Protein AF-A0A1X6P472-F1 (afdb_monomer)

Nearest PDB structures (foldseek):
  2hl8-assembly1_A  TM=8.486E-01  e=6.113E-10  Saccharomyces cerevisiae
  2hkp-assembly1_A  TM=8.470E-01  e=5.420E-10  Saccharomyces cerevisiae
  1euv-assembly1_A  TM=8.176E-01  e=2.635E-10  Saccharomyces cerevisiae
  2hl9-assembly1_A  TM=8.591E-01  e=9.887E-10  Saccharomyces cerevisiae

Structure (mmCIF, N/CA/C/O backbone):
data_AF-A0A1X6P472-F1
#
_entry.id   AF-A0A1X6P472-F1
#
loop_
_atom_site.group_PDB
_atom_site.id
_atom_site.type_symbol
_atom_site.label_atom_id
_atom_site.label_alt_id
_atom_site.label_comp_id
_atom_site.label_asym_id
_atom_site.label_entity_id
_atom_site.label_seq_id
_atom_site.pdbx_PDB_ins_code
_atom_site.Cartn_x
_atom_site.Cartn_y
_atom_site.Cartn_z
_atom_site.occupancy
_atom_site.B_iso_or_equiv
_atom_site.auth_seq_id
_atom_site.auth_comp_id
_atom_site.auth_asym_id
_atom_site.auth_atom_id
_atom_site.pdbx_PDB_model_num
ATOM 1 N N . MET A 1 1 ? 1.790 -2.326 12.610 1.00 95.62 1 MET A N 1
ATOM 2 C CA . MET A 1 1 ? 1.852 -2.123 11.145 1.00 95.62 1 MET A CA 1
ATOM 3 C C . MET A 1 1 ? 2.681 -3.207 10.452 1.00 95.62 1 MET A C 1
ATOM 5 O O . MET A 1 1 ? 2.075 -4.090 9.870 1.00 95.62 1 MET A O 1
ATOM 9 N N . ASN A 1 2 ? 4.020 -3.234 10.565 1.00 97.38 2 ASN A N 1
ATOM 10 C CA . ASN A 1 2 ? 4.850 -4.231 9.852 1.00 97.38 2 ASN A CA 1
ATOM 11 C C . ASN A 1 2 ? 4.546 -5.698 10.207 1.00 97.38 2 ASN A C 1
ATOM 13 O O . ASN A 1 2 ? 4.584 -6.544 9.325 1.00 97.38 2 ASN A O 1
ATOM 17 N N . PHE A 1 3 ? 4.187 -5.999 11.460 1.00 97.00 3 PHE A N 1
ATOM 18 C CA . PHE A 1 3 ? 3.735 -7.347 11.834 1.00 97.00 3 PHE A CA 1
ATOM 19 C C . PHE A 1 3 ? 2.489 -7.773 11.040 1.00 97.00 3 PHE A C 1
ATOM 21 O O . PHE A 1 3 ? 2.443 -8.854 10.470 1.00 97.00 3 PHE A O 1
ATOM 28 N N . PHE A 1 4 ? 1.509 -6.877 10.910 1.00 96.75 4 PHE A N 1
ATOM 29 C CA . PHE A 1 4 ? 0.292 -7.130 10.140 1.00 96.75 4 PHE A CA 1
ATOM 30 C C . PHE A 1 4 ? 0.572 -7.317 8.640 1.00 96.75 4 PHE A C 1
ATOM 32 O O . PHE A 1 4 ? -0.067 -8.139 7.992 1.00 96.75 4 PHE A O 1
ATOM 39 N N . ALA A 1 5 ? 1.571 -6.614 8.093 1.00 96.94 5 ALA A N 1
ATOM 40 C CA . ALA A 1 5 ? 2.038 -6.863 6.729 1.00 96.94 5 ALA A CA 1
ATOM 41 C C . ALA A 1 5 ? 2.564 -8.298 6.565 1.00 96.94 5 ALA A C 1
ATOM 43 O O . ALA A 1 5 ? 2.255 -8.958 5.572 1.00 96.94 5 ALA A O 1
ATOM 44 N N . SER A 1 6 ? 3.301 -8.817 7.554 1.00 96.25 6 SER A N 1
ATOM 45 C CA . SER A 1 6 ? 3.726 -10.221 7.570 1.00 96.25 6 SER A CA 1
ATOM 46 C C . SER A 1 6 ? 2.542 -11.186 7.609 1.00 96.25 6 SER A C 1
ATOM 48 O O . SER A 1 6 ? 2.584 -12.177 6.883 1.00 96.25 6 SER A O 1
ATOM 50 N N . LEU A 1 7 ? 1.485 -10.877 8.370 1.00 96.50 7 LEU A N 1
ATOM 51 C CA . LEU A 1 7 ? 0.261 -11.684 8.414 1.00 96.50 7 LEU A CA 1
ATOM 52 C C . LEU A 1 7 ? -0.458 -11.731 7.057 1.00 96.50 7 LEU A C 1
ATOM 54 O O . LEU A 1 7 ? -0.756 -12.817 6.564 1.00 96.50 7 LEU A O 1
ATOM 58 N N . ILE A 1 8 ? -0.672 -10.579 6.403 1.00 96.50 8 ILE A N 1
ATOM 59 C CA . ILE A 1 8 ? -1.278 -10.525 5.056 1.00 96.50 8 ILE A CA 1
ATOM 60 C C . ILE A 1 8 ? -0.447 -11.352 4.071 1.00 96.50 8 ILE A C 1
ATOM 62 O O . ILE A 1 8 ? -0.983 -12.172 3.321 1.00 96.50 8 ILE A O 1
ATOM 66 N N . ASN A 1 9 ? 0.875 -11.173 4.100 1.00 95.88 9 ASN A N 1
ATOM 67 C CA . ASN A 1 9 ? 1.789 -11.914 3.240 1.00 95.88 9 ASN A CA 1
ATOM 68 C C . ASN A 1 9 ? 1.771 -13.419 3.540 1.00 95.88 9 ASN A C 1
ATOM 70 O O . ASN A 1 9 ? 1.895 -14.226 2.619 1.00 95.88 9 ASN A O 1
ATOM 74 N N . HIS A 1 10 ? 1.630 -13.813 4.809 1.00 94.06 10 HIS A N 1
ATOM 75 C CA . HIS A 1 10 ? 1.500 -15.211 5.209 1.00 94.06 10 HIS A CA 1
ATOM 76 C C . HIS A 1 10 ? 0.213 -15.822 4.657 1.00 94.06 10 HIS A C 1
ATOM 78 O O . HIS A 1 10 ? 0.294 -16.817 3.936 1.00 94.06 10 HIS A O 1
ATOM 84 N N . ARG A 1 11 ? -0.942 -15.192 4.911 1.00 94.00 11 ARG A N 1
ATOM 85 C CA . ARG A 1 11 ? -2.250 -15.645 4.414 1.00 94.00 11 ARG A CA 1
ATOM 86 C C . ARG A 1 11 ? -2.255 -15.799 2.893 1.00 94.00 11 ARG A C 1
ATOM 88 O O . ARG A 1 11 ? -2.652 -16.841 2.385 1.00 94.00 11 ARG A O 1
ATOM 95 N N . SER A 1 12 ? -1.742 -14.803 2.169 1.00 93.69 12 SER A N 1
ATOM 96 C CA . SER A 1 12 ? -1.634 -14.825 0.702 1.00 93.69 12 SER A CA 1
ATOM 97 C C . SER A 1 12 ? -0.809 -16.017 0.189 1.00 93.69 12 SER A C 1
ATOM 99 O O . SER A 1 12 ? -1.244 -16.752 -0.700 1.00 93.69 12 SER A O 1
ATOM 101 N N . ARG A 1 13 ? 0.357 -16.290 0.798 1.00 91.69 13 ARG A N 1
ATOM 102 C CA . ARG A 1 13 ? 1.183 -17.456 0.437 1.00 91.69 13 ARG A CA 1
ATOM 103 C C . ARG A 1 13 ? 0.519 -18.784 0.794 1.00 91.69 13 ARG A C 1
ATOM 105 O O . ARG A 1 13 ? 0.594 -19.723 0.006 1.00 91.69 13 ARG A O 1
ATOM 112 N N . ALA A 1 14 ? -0.101 -18.879 1.969 1.00 89.56 14 ALA A N 1
ATOM 113 C CA . ALA A 1 14 ? -0.794 -20.087 2.410 1.00 89.56 14 ALA A CA 1
ATOM 114 C C . ALA A 1 14 ? -1.959 -20.424 1.470 1.00 89.56 14 ALA A C 1
ATOM 116 O O . ALA A 1 14 ? -2.105 -21.572 1.051 1.00 89.56 14 ALA A O 1
ATOM 117 N N . ALA A 1 15 ? -2.720 -19.408 1.061 1.00 85.44 15 ALA A N 1
ATOM 118 C CA . ALA A 1 15 ? -3.797 -19.536 0.095 1.00 85.44 15 ALA A CA 1
ATOM 119 C C . ALA A 1 15 ? -3.295 -20.077 -1.257 1.00 85.44 15 ALA A C 1
ATOM 121 O O . ALA A 1 15 ? -3.859 -21.042 -1.767 1.00 85.44 15 ALA A O 1
ATOM 122 N N . ALA A 1 16 ? -2.173 -19.559 -1.773 1.00 82.81 16 ALA A N 1
ATOM 123 C CA . ALA A 1 16 ? -1.556 -20.049 -3.011 1.00 82.81 16 ALA A CA 1
ATOM 124 C C . ALA A 1 16 ? -1.067 -21.515 -2.935 1.00 82.81 16 ALA A C 1
ATOM 126 O O . ALA A 1 16 ? -0.994 -22.198 -3.954 1.00 82.81 16 ALA A O 1
ATOM 127 N N . LEU A 1 17 ? -0.731 -22.021 -1.741 1.00 80.25 17 LEU A N 1
ATOM 128 C CA . LEU A 1 17 ? -0.332 -23.421 -1.523 1.00 80.25 17 LEU A CA 1
ATOM 129 C C . LEU A 1 17 ? -1.532 -24.356 -1.282 1.00 80.25 17 LEU A C 1
ATOM 131 O O . LEU A 1 17 ? -1.450 -25.553 -1.571 1.00 80.25 17 LEU A O 1
ATOM 135 N N . GLY A 1 18 ? -2.630 -23.819 -0.740 1.00 67.31 18 GLY A N 1
ATOM 136 C CA . GLY A 1 18 ? -3.841 -24.544 -0.346 1.00 67.31 18 GLY A CA 1
ATOM 137 C C . GLY A 1 18 ? -4.831 -24.845 -1.479 1.00 67.31 18 GLY A C 1
ATOM 138 O O . GLY A 1 18 ? -5.728 -25.667 -1.291 1.00 67.31 18 GLY A O 1
ATOM 139 N N . GLU A 1 19 ? -4.659 -24.264 -2.672 1.00 58.09 19 GLU A N 1
ATOM 140 C CA . GLU A 1 19 ? -5.500 -24.470 -3.871 1.00 58.09 19 GLU A CA 1
ATOM 141 C C . GLU A 1 19 ? -5.406 -25.880 -4.512 1.00 58.09 19 GLU A C 1
ATOM 143 O O . GLU A 1 19 ? -5.550 -26.056 -5.720 1.00 58.09 19 GLU A O 1
ATOM 148 N N . LYS A 1 20 ? -5.219 -26.940 -3.715 1.00 46.94 20 LYS A N 1
ATOM 149 C CA . LYS A 1 20 ? -5.459 -28.330 -4.152 1.00 46.94 20 LYS A CA 1
ATOM 150 C C . LYS A 1 20 ? -6.897 -28.810 -3.905 1.00 46.94 20 LYS A C 1
ATOM 152 O O . LYS A 1 20 ? -7.232 -29.924 -4.303 1.00 46.94 20 LYS A O 1
ATOM 157 N N . GLY A 1 21 ? -7.753 -28.000 -3.274 1.00 43.44 21 GLY A N 1
ATOM 158 C CA . GLY A 1 21 ? -9.158 -28.324 -3.003 1.00 43.44 21 GLY A CA 1
ATOM 159 C C . GLY A 1 21 ? -10.127 -27.544 -3.892 1.00 43.44 21 GLY A C 1
ATOM 160 O O . GLY A 1 21 ? -10.356 -26.360 -3.673 1.00 43.44 21 GLY A O 1
ATOM 161 N N . PHE A 1 22 ? -10.730 -28.214 -4.875 1.00 36.50 22 PHE A N 1
ATOM 162 C CA . PHE A 1 22 ? -11.825 -27.670 -5.685 1.00 36.50 22 PHE A CA 1
ATOM 163 C C . PHE A 1 22 ? -13.052 -27.389 -4.795 1.00 36.50 22 PHE A C 1
ATOM 165 O O . PHE A 1 22 ? -13.634 -28.319 -4.238 1.00 36.50 22 PHE A O 1
ATOM 172 N N . SER A 1 23 ? -13.481 -26.126 -4.693 1.00 39.56 23 SER A N 1
ATOM 173 C CA . SER A 1 23 ? -14.808 -25.751 -4.182 1.00 39.56 23 SER A CA 1
ATOM 174 C C . SER A 1 23 ? -15.587 -25.027 -5.287 1.00 39.56 23 SER A C 1
ATOM 176 O O . SER A 1 23 ? -15.116 -24.004 -5.786 1.00 39.56 23 SER A O 1
ATOM 178 N N . PRO A 1 24 ? -16.765 -25.523 -5.705 1.00 38.22 24 PRO A N 1
ATOM 179 C CA . PRO A 1 24 ? -17.430 -25.092 -6.936 1.00 38.22 24 PRO A CA 1
ATOM 180 C C . PRO A 1 24 ? -18.222 -23.772 -6.824 1.00 38.22 24 PRO A C 1
ATOM 182 O O . PRO A 1 24 ? -19.026 -23.487 -7.705 1.00 38.22 24 PRO A O 1
ATOM 185 N N . MET A 1 25 ? -18.030 -22.955 -5.776 1.00 40.06 25 MET A N 1
ATOM 186 C CA . MET A 1 25 ? -18.808 -21.712 -5.569 1.00 40.06 25 MET A CA 1
ATOM 187 C C . MET A 1 25 ? -17.994 -20.408 -5.470 1.00 40.06 25 MET A C 1
ATOM 189 O O . MET A 1 25 ? -18.578 -19.355 -5.226 1.00 40.06 25 MET A O 1
ATOM 193 N N . ARG A 1 26 ? -16.674 -20.418 -5.705 1.00 40.69 26 ARG A N 1
ATOM 194 C CA . ARG A 1 26 ? -15.881 -19.181 -5.871 1.00 40.69 26 ARG A CA 1
ATOM 195 C C . ARG A 1 26 ? -15.319 -19.119 -7.292 1.00 40.69 26 ARG A C 1
ATOM 197 O O . ARG A 1 26 ? -14.463 -19.913 -7.652 1.00 40.69 26 ARG A O 1
ATOM 204 N N . HIS A 1 27 ? -15.802 -18.181 -8.108 1.00 42.06 27 HIS A N 1
ATOM 205 C CA . HIS A 1 27 ? -15.397 -18.022 -9.517 1.00 42.06 27 HIS A CA 1
ATOM 206 C C . HIS A 1 27 ? -13.995 -17.413 -9.735 1.00 42.06 27 HIS A C 1
ATOM 208 O O . HIS A 1 27 ? -13.646 -17.065 -10.857 1.00 42.06 27 HIS A O 1
ATOM 214 N N . SER A 1 28 ? -13.172 -17.303 -8.697 1.00 64.62 28 SER A N 1
ATOM 215 C CA . SER A 1 28 ? -11.747 -16.984 -8.791 1.00 64.62 28 SER A CA 1
ATOM 216 C C . SER A 1 28 ? -11.090 -17.447 -7.496 1.00 64.62 28 SER A C 1
ATOM 218 O O . SER A 1 28 ? -11.712 -17.357 -6.433 1.00 64.62 28 SER A O 1
ATOM 220 N N . GLY A 1 29 ? -9.863 -17.954 -7.579 1.00 70.00 29 GLY A N 1
ATOM 221 C CA . GLY A 1 29 ? -9.049 -18.259 -6.406 1.00 70.00 29 GLY A CA 1
ATOM 222 C C . GLY A 1 29 ? -8.842 -17.037 -5.493 1.00 70.00 29 GLY A C 1
ATOM 223 O O . GLY A 1 29 ? -9.134 -15.908 -5.910 1.00 70.00 29 GLY A O 1
ATOM 224 N N . PRO A 1 30 ? -8.390 -17.227 -4.239 1.00 84.56 30 PRO A N 1
ATOM 225 C CA . PRO A 1 30 ? -7.887 -16.149 -3.386 1.00 84.56 30 PRO A CA 1
ATOM 226 C C . PRO A 1 30 ? -6.923 -15.206 -4.125 1.00 84.56 30 PRO A C 1
ATOM 228 O O . PRO A 1 30 ? -6.057 -15.652 -4.874 1.00 84.56 30 PRO A O 1
ATOM 231 N N . LEU A 1 31 ? -7.056 -13.895 -3.882 1.00 92.06 31 LEU A N 1
ATOM 232 C CA . LEU A 1 31 ? -6.147 -12.895 -4.444 1.00 92.06 31 LEU A CA 1
ATOM 233 C C . LEU A 1 31 ? -4.729 -13.085 -3.902 1.00 92.06 31 LEU A C 1
ATOM 235 O O . LEU A 1 31 ? -4.511 -13.209 -2.695 1.00 92.06 31 LEU A O 1
ATOM 239 N N . ARG A 1 32 ? -3.749 -13.037 -4.803 1.00 95.62 32 ARG A N 1
ATOM 240 C CA . ARG A 1 32 ? -2.329 -13.053 -4.458 1.00 95.62 32 ARG A CA 1
ATOM 241 C C . ARG A 1 32 ? -1.925 -11.638 -4.085 1.00 95.62 32 ARG A C 1
ATOM 243 O O . ARG A 1 32 ? -1.642 -10.803 -4.942 1.00 95.62 32 ARG A O 1
ATOM 250 N N . THR A 1 33 ? -1.918 -11.342 -2.797 1.00 97.06 33 THR A N 1
ATOM 251 C CA . THR A 1 33 ? -1.529 -10.024 -2.288 1.00 97.06 33 THR A CA 1
ATOM 252 C C . THR A 1 33 ? -0.101 -10.019 -1.765 1.00 97.06 33 THR A C 1
ATOM 254 O O . THR A 1 33 ? 0.361 -11.005 -1.188 1.00 97.06 33 THR A O 1
ATOM 257 N N . PHE A 1 34 ? 0.582 -8.888 -1.924 1.00 97.94 34 PHE A N 1
ATOM 258 C CA . PHE A 1 34 ? 1.858 -8.618 -1.282 1.00 97.94 34 PHE A CA 1
ATOM 259 C C . PHE A 1 34 ? 1.851 -7.245 -0.600 1.00 97.94 34 PHE A C 1
ATOM 261 O O . PHE A 1 34 ? 1.638 -6.224 -1.247 1.00 97.94 34 PHE A O 1
ATOM 268 N N . MET A 1 35 ? 2.117 -7.198 0.702 1.00 98.19 35 MET A N 1
ATOM 269 C CA . MET A 1 35 ? 2.224 -5.974 1.488 1.00 98.19 35 MET A CA 1
ATOM 270 C C . MET A 1 35 ? 3.689 -5.642 1.795 1.00 98.19 35 MET A C 1
ATOM 272 O O . MET A 1 35 ? 4.408 -6.441 2.401 1.00 98.19 35 MET A O 1
ATOM 276 N N . LEU A 1 36 ? 4.132 -4.453 1.385 1.00 97.88 36 LEU A N 1
ATOM 277 C CA . LEU A 1 36 ? 5.467 -3.922 1.667 1.00 97.88 36 LEU A CA 1
ATOM 278 C C . LEU A 1 36 ? 5.561 -3.365 3.097 1.00 97.88 36 LEU A C 1
ATOM 280 O O . LEU A 1 36 ? 4.559 -3.118 3.769 1.00 97.88 36 LEU A O 1
ATOM 284 N N . THR A 1 37 ? 6.791 -3.177 3.578 1.00 96.94 37 THR A N 1
ATOM 285 C CA . THR A 1 37 ? 7.041 -2.620 4.914 1.00 96.94 37 THR A CA 1
ATOM 286 C C . THR A 1 37 ? 6.866 -1.103 4.927 1.00 96.94 37 THR A C 1
ATOM 288 O O . THR A 1 37 ? 7.029 -0.428 3.913 1.00 96.94 37 THR A O 1
ATOM 291 N N . THR A 1 38 ? 6.622 -0.540 6.108 1.00 96.56 38 THR A N 1
ATOM 292 C CA . THR A 1 38 ? 6.461 0.911 6.310 1.00 96.56 38 THR A CA 1
ATOM 293 C C . THR A 1 38 ? 7.711 1.719 5.956 1.00 96.56 38 THR A C 1
ATOM 295 O O . THR A 1 38 ? 7.624 2.917 5.714 1.00 96.56 38 THR A O 1
ATOM 298 N N . PHE A 1 39 ? 8.885 1.081 5.936 1.00 95.69 39 PHE A N 1
ATOM 299 C CA . PHE A 1 39 ? 10.154 1.727 5.596 1.00 95.69 39 PHE A CA 1
ATOM 300 C C . PHE A 1 39 ? 10.332 1.935 4.092 1.00 95.69 39 PHE A C 1
ATOM 302 O O . PHE A 1 39 ? 11.187 2.720 3.690 1.00 95.69 39 PHE A O 1
ATOM 309 N N . PHE A 1 40 ? 9.550 1.229 3.271 1.00 96.19 40 PHE A N 1
ATOM 310 C CA . PHE A 1 40 ? 9.676 1.258 1.820 1.00 96.19 40 PHE A CA 1
ATOM 311 C C . PHE A 1 40 ? 9.491 2.678 1.274 1.00 96.19 40 PHE A C 1
ATOM 313 O O . PHE A 1 40 ? 10.393 3.211 0.628 1.00 96.19 40 PHE A O 1
ATOM 320 N N . PHE A 1 41 ? 8.388 3.330 1.654 1.00 94.44 41 PHE A N 1
ATOM 321 C CA . PHE A 1 41 ? 8.108 4.703 1.243 1.00 94.44 41 PHE A CA 1
ATOM 322 C C . PHE A 1 41 ? 9.141 5.701 1.777 1.00 94.44 41 PHE A C 1
ATOM 324 O O . PHE A 1 41 ? 9.654 6.536 1.041 1.00 94.44 41 PHE A O 1
ATOM 331 N N . SER A 1 42 ? 9.532 5.590 3.047 1.00 92.56 42 SER A N 1
ATOM 332 C CA . SER A 1 42 ? 10.558 6.482 3.600 1.00 92.56 42 SER A CA 1
ATOM 333 C C . SER A 1 42 ? 11.905 6.341 2.886 1.00 92.56 42 SER A C 1
ATOM 335 O O . SER A 1 42 ? 12.636 7.321 2.770 1.00 92.56 42 SER A O 1
ATOM 337 N N . ARG A 1 43 ? 12.242 5.139 2.398 1.00 94.31 43 ARG A N 1
ATOM 338 C CA . ARG A 1 43 ? 13.474 4.910 1.641 1.00 94.31 43 ARG A CA 1
ATOM 339 C C . ARG A 1 43 ? 13.373 5.441 0.214 1.00 94.31 43 ARG A C 1
ATOM 341 O O . ARG A 1 43 ? 14.312 6.105 -0.213 1.00 94.31 43 ARG A O 1
ATOM 348 N N . GLN A 1 44 ? 12.271 5.173 -0.491 1.00 92.56 44 GLN A N 1
ATOM 349 C CA . GLN A 1 44 ? 12.081 5.643 -1.871 1.00 92.56 44 GLN A CA 1
ATOM 350 C C . GLN A 1 44 ? 11.970 7.174 -1.944 1.00 92.56 44 GLN A C 1
ATOM 352 O O . GLN A 1 44 ? 12.364 7.765 -2.937 1.00 92.56 44 GLN A O 1
ATOM 357 N N . SER A 1 45 ? 11.465 7.822 -0.892 1.00 89.81 45 SER A N 1
ATOM 358 C CA . SER A 1 45 ? 11.260 9.275 -0.828 1.00 89.81 45 SER A CA 1
ATOM 359 C C . SER A 1 45 ? 12.268 9.967 0.095 1.00 89.81 45 SER A C 1
ATOM 361 O O . SER A 1 45 ? 11.982 11.020 0.662 1.00 89.81 45 SER A O 1
ATOM 363 N N . ALA A 1 46 ? 13.454 9.377 0.279 1.00 85.00 46 ALA A N 1
ATOM 364 C CA . ALA A 1 46 ? 14.486 9.920 1.165 1.00 85.00 46 ALA A CA 1
ATOM 365 C C . ALA A 1 46 ? 15.044 11.274 0.686 1.00 85.00 46 ALA A C 1
ATOM 367 O O . ALA A 1 46 ? 15.595 12.031 1.486 1.00 85.00 46 ALA A O 1
ATOM 368 N N . ARG A 1 47 ? 14.916 11.580 -0.611 1.00 81.44 47 ARG A N 1
ATOM 369 C CA . ARG A 1 47 ? 15.294 12.863 -1.209 1.00 81.44 47 ARG A CA 1
ATOM 370 C C . ARG A 1 47 ? 14.029 13.625 -1.583 1.00 81.44 47 ARG A C 1
ATOM 372 O O . ARG A 1 47 ? 13.173 13.101 -2.288 1.00 81.44 47 ARG A O 1
ATOM 379 N N . ILE A 1 48 ? 13.917 14.861 -1.104 1.00 74.88 48 ILE A N 1
ATOM 380 C CA . ILE A 1 48 ? 12.768 15.722 -1.398 1.00 74.88 48 ILE A CA 1
ATOM 381 C C . ILE A 1 48 ? 12.660 15.905 -2.917 1.00 74.88 48 ILE A C 1
ATOM 383 O O . ILE A 1 48 ? 13.647 16.223 -3.575 1.00 74.88 48 ILE A O 1
ATOM 387 N N . GLY A 1 49 ? 11.458 15.693 -3.456 1.00 72.44 49 GLY A N 1
ATOM 388 C CA . GLY A 1 49 ? 11.154 15.911 -4.872 1.00 72.44 49 GLY A CA 1
ATOM 389 C C . GLY A 1 49 ? 11.630 14.821 -5.837 1.00 72.44 49 GLY A C 1
ATOM 390 O O . GLY A 1 49 ? 11.444 14.993 -7.036 1.00 72.44 49 GLY A O 1
ATOM 391 N N . HIS A 1 50 ? 12.214 13.714 -5.359 1.00 79.50 50 HIS A N 1
ATOM 392 C CA . HIS A 1 50 ? 12.712 12.643 -6.230 1.00 79.50 50 HIS A CA 1
ATOM 393 C C . HIS A 1 50 ? 12.411 11.242 -5.691 1.00 79.50 50 HIS A C 1
ATOM 395 O O . HIS A 1 50 ? 12.555 10.974 -4.497 1.00 79.50 50 HIS A O 1
ATOM 401 N N . VAL A 1 51 ? 12.070 10.323 -6.599 1.00 89.06 51 VAL A N 1
ATOM 402 C CA . VAL A 1 51 ? 11.999 8.885 -6.316 1.00 89.06 51 VAL A CA 1
ATOM 403 C C . VAL A 1 51 ? 13.405 8.277 -6.385 1.00 89.06 51 VAL A C 1
ATOM 405 O O . VAL A 1 51 ? 14.039 8.247 -7.434 1.00 89.06 51 VAL A O 1
ATOM 408 N N . ASP A 1 52 ? 13.906 7.771 -5.257 1.00 93.56 52 ASP A N 1
ATOM 409 C CA . ASP A 1 52 ? 15.158 7.008 -5.151 1.00 93.56 52 ASP A CA 1
ATOM 410 C C . ASP A 1 52 ? 14.896 5.524 -5.452 1.00 93.56 52 ASP A C 1
ATOM 412 O O . ASP A 1 52 ? 14.904 4.673 -4.554 1.00 93.56 52 ASP A O 1
ATOM 416 N N . TYR A 1 53 ? 14.632 5.208 -6.728 1.00 95.38 53 TYR A N 1
ATOM 417 C CA . TYR A 1 53 ? 14.434 3.822 -7.162 1.00 95.38 53 TYR A CA 1
ATOM 418 C C . TYR A 1 53 ? 15.654 2.956 -6.823 1.00 95.38 53 TYR A C 1
ATOM 420 O O . TYR A 1 53 ? 15.503 1.862 -6.279 1.00 95.38 53 TYR A O 1
ATOM 428 N N . ASP A 1 54 ? 16.873 3.452 -7.051 1.00 94.56 54 ASP A N 1
ATOM 429 C CA . ASP A 1 54 ? 18.106 2.714 -6.762 1.00 94.56 54 ASP A CA 1
ATOM 430 C C . ASP A 1 54 ? 18.215 2.286 -5.292 1.00 94.56 54 ASP A C 1
ATOM 432 O O . ASP A 1 54 ? 18.648 1.165 -4.991 1.00 94.56 54 ASP A O 1
ATOM 436 N N . GLY A 1 55 ? 17.768 3.142 -4.371 1.00 94.75 55 GLY A N 1
ATOM 437 C CA . GLY A 1 55 ? 17.717 2.867 -2.942 1.00 94.75 55 GLY A CA 1
ATOM 438 C C . GLY A 1 55 ? 16.766 1.736 -2.543 1.00 94.75 55 GLY A C 1
ATOM 439 O O . GLY A 1 55 ? 17.007 1.088 -1.514 1.00 94.75 55 GLY A O 1
ATOM 440 N N . VAL A 1 56 ? 15.732 1.464 -3.349 1.00 95.94 56 VAL A N 1
ATOM 441 C CA . VAL A 1 56 ? 14.725 0.414 -3.109 1.00 95.94 56 VAL A CA 1
ATOM 442 C C . VAL A 1 56 ? 14.748 -0.733 -4.124 1.00 95.94 56 VAL A C 1
ATOM 444 O O . VAL A 1 56 ? 14.113 -1.760 -3.888 1.00 95.94 56 VAL A O 1
ATOM 447 N N . ARG A 1 57 ? 15.561 -0.657 -5.185 1.00 95.88 57 ARG A N 1
ATOM 448 C CA . ARG A 1 57 ? 15.582 -1.605 -6.319 1.00 95.88 57 ARG A CA 1
ATOM 449 C C . ARG A 1 57 ? 15.814 -3.070 -5.956 1.00 95.88 57 ARG A C 1
ATOM 451 O O . ARG A 1 57 ? 15.671 -3.941 -6.800 1.00 95.88 57 ARG A O 1
ATOM 458 N N . ARG A 1 58 ? 16.315 -3.384 -4.759 1.00 96.00 58 ARG A N 1
ATOM 459 C CA . ARG A 1 58 ? 16.526 -4.776 -4.303 1.00 96.00 58 ARG A CA 1
ATOM 460 C C . ARG A 1 58 ? 15.462 -5.243 -3.317 1.00 96.00 58 ARG A C 1
ATOM 462 O O . ARG A 1 58 ? 15.438 -6.425 -2.987 1.00 96.00 58 ARG A O 1
ATOM 469 N N . TRP A 1 59 ? 14.619 -4.340 -2.821 1.00 96.00 59 TRP A N 1
ATOM 470 C CA . TRP A 1 59 ? 13.699 -4.624 -1.726 1.00 96.00 59 TRP A CA 1
ATOM 471 C C . TRP A 1 59 ? 12.648 -5.635 -2.155 1.00 96.00 59 TRP A C 1
ATOM 473 O O . TRP A 1 59 ? 12.565 -6.675 -1.513 1.00 96.00 59 TRP A O 1
ATOM 483 N N . GLY A 1 60 ? 11.951 -5.388 -3.273 1.00 91.62 60 GLY A N 1
ATOM 484 C CA . GLY A 1 60 ? 10.959 -6.314 -3.835 1.00 91.62 60 GLY A CA 1
ATOM 485 C C . GLY A 1 60 ? 11.525 -7.721 -4.044 1.00 91.62 60 GLY A C 1
ATOM 486 O O . GLY A 1 60 ? 10.962 -8.695 -3.552 1.00 91.62 60 GLY A O 1
ATOM 487 N N . VAL A 1 61 ? 12.710 -7.824 -4.657 1.00 92.88 61 VAL A N 1
ATOM 488 C CA . VAL A 1 61 ? 13.405 -9.108 -4.873 1.00 92.88 61 VAL A CA 1
ATOM 489 C C . VAL A 1 61 ? 13.714 -9.813 -3.555 1.00 92.88 61 VAL A C 1
ATOM 491 O O . VAL A 1 61 ? 13.438 -11.001 -3.414 1.00 92.88 61 VAL A O 1
ATOM 494 N N . LYS A 1 62 ? 14.264 -9.090 -2.572 1.00 93.69 62 LYS A N 1
ATOM 495 C CA . LYS A 1 62 ? 14.649 -9.657 -1.272 1.00 93.69 62 LYS A CA 1
ATOM 496 C C . LYS A 1 62 ? 13.456 -10.253 -0.525 1.00 93.69 62 LYS A C 1
ATOM 498 O O . LYS A 1 62 ? 13.626 -11.226 0.202 1.00 93.69 62 LYS A O 1
ATOM 503 N N . VAL A 1 63 ? 12.275 -9.664 -0.690 1.00 91.50 63 VAL A N 1
ATOM 504 C CA . VAL A 1 63 ? 11.047 -10.115 -0.025 1.00 91.50 63 VAL A CA 1
ATOM 505 C C . VAL A 1 63 ? 10.186 -11.036 -0.898 1.00 91.50 63 VAL A C 1
ATOM 507 O O . VAL A 1 63 ? 9.114 -11.449 -0.465 1.00 91.50 63 VAL A O 1
ATOM 510 N N . GLY A 1 64 ? 10.657 -11.394 -2.099 1.00 93.00 64 GLY A N 1
ATOM 511 C CA . GLY A 1 64 ? 9.989 -12.342 -2.993 1.00 93.00 64 GLY A CA 1
ATOM 512 C C . GLY A 1 64 ? 8.800 -11.772 -3.773 1.00 93.00 64 GLY A C 1
ATOM 513 O O . GLY A 1 64 ? 7.950 -12.541 -4.217 1.00 93.00 64 GLY A O 1
ATOM 514 N N . LEU A 1 65 ? 8.719 -10.451 -3.952 1.00 96.12 65 LEU A N 1
ATOM 515 C CA . LEU 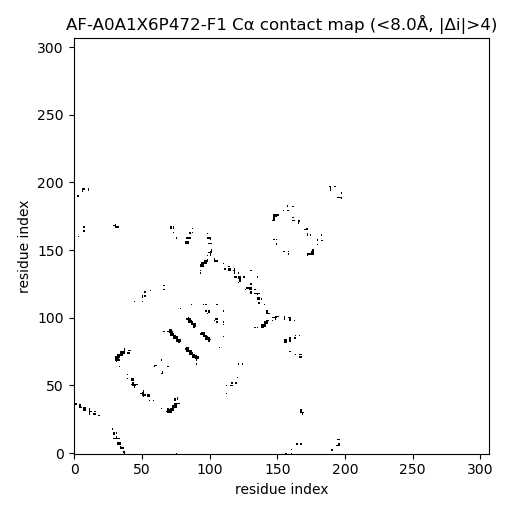A 1 65 ? 7.706 -9.826 -4.802 1.00 96.12 65 LEU A CA 1
ATOM 516 C C . LEU A 1 65 ? 7.975 -10.165 -6.277 1.00 96.12 65 LEU A C 1
ATOM 518 O O . LEU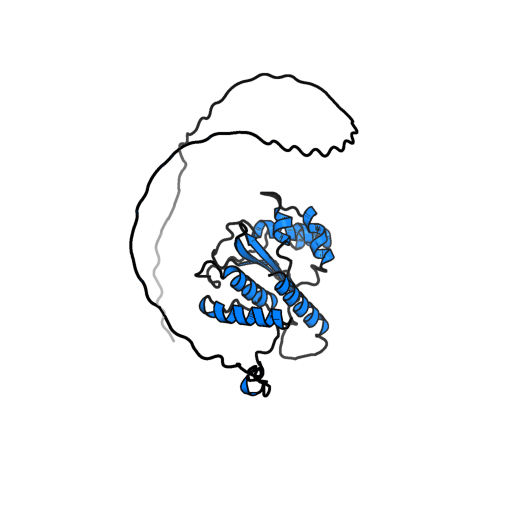 A 1 65 ? 9.017 -9.807 -6.825 1.00 96.12 65 LEU A O 1
ATOM 522 N N . ASN A 1 66 ? 7.012 -10.819 -6.925 1.00 95.38 66 ASN A N 1
ATOM 523 C CA . ASN A 1 66 ? 7.033 -11.115 -8.355 1.00 95.38 66 ASN A CA 1
ATOM 524 C C . ASN A 1 66 ? 5.833 -10.443 -9.034 1.00 95.38 66 ASN A C 1
ATOM 526 O O . ASN A 1 66 ? 4.694 -10.841 -8.799 1.00 95.38 66 ASN A O 1
ATOM 530 N N . LEU A 1 67 ? 6.101 -9.464 -9.906 1.00 96.69 67 LEU A N 1
ATOM 531 C CA . LEU A 1 67 ? 5.078 -8.680 -10.609 1.00 96.69 67 LEU A CA 1
ATOM 532 C C . LEU A 1 67 ? 4.156 -9.516 -11.511 1.00 96.69 67 LEU A C 1
ATOM 534 O O . LEU A 1 67 ? 3.034 -9.103 -11.772 1.00 96.69 67 LEU A O 1
ATOM 538 N N . LEU A 1 68 ? 4.600 -10.691 -11.967 1.00 95.25 68 LEU A N 1
ATOM 539 C CA . LEU A 1 68 ? 3.773 -11.609 -12.764 1.00 95.25 68 LEU A CA 1
ATOM 540 C C . LEU A 1 68 ? 2.937 -12.564 -11.898 1.00 95.25 68 LEU A C 1
ATOM 542 O O . LEU A 1 68 ? 2.075 -13.280 -12.411 1.00 95.25 68 LEU A O 1
ATOM 546 N N . ALA A 1 69 ? 3.206 -12.616 -10.592 1.00 94.75 69 ALA A N 1
ATOM 547 C CA . ALA A 1 69 ? 2.581 -13.549 -9.661 1.00 94.75 69 ALA A CA 1
ATOM 548 C C . ALA A 1 69 ? 1.844 -12.865 -8.498 1.00 94.75 69 ALA A C 1
ATOM 550 O O . ALA A 1 69 ? 1.507 -13.526 -7.518 1.00 94.75 69 ALA A O 1
ATOM 551 N N . VAL A 1 70 ? 1.594 -11.560 -8.604 1.00 96.81 70 VAL A N 1
ATOM 552 C CA . VAL A 1 70 ? 0.882 -10.760 -7.607 1.00 96.81 70 VAL A CA 1
ATOM 553 C C . VAL A 1 70 ? -0.298 -10.061 -8.273 1.00 96.81 70 VAL A C 1
ATOM 555 O O . VAL A 1 70 ? -0.172 -9.539 -9.377 1.00 96.81 70 VAL A O 1
ATOM 558 N N . ASP A 1 71 ? -1.441 -10.064 -7.600 1.00 97.62 71 ASP A N 1
ATOM 559 C CA . ASP A 1 71 ? -2.659 -9.396 -8.056 1.00 97.62 71 ASP A CA 1
ATOM 560 C C . ASP A 1 71 ? -2.793 -8.006 -7.425 1.00 97.62 71 ASP A C 1
ATOM 562 O O . ASP A 1 71 ? -3.223 -7.061 -8.084 1.00 97.62 71 ASP A O 1
ATOM 566 N N . VAL A 1 72 ? -2.390 -7.867 -6.155 1.00 98.06 72 VAL A N 1
ATOM 567 C CA . VAL A 1 72 ? -2.494 -6.614 -5.394 1.00 98.06 72 VAL A CA 1
ATOM 568 C C . VAL A 1 72 ? -1.213 -6.347 -4.603 1.00 98.06 72 VAL A C 1
ATOM 570 O O . VAL A 1 72 ? -0.757 -7.210 -3.851 1.00 98.06 72 VAL A O 1
ATOM 573 N N . ILE A 1 73 ? -0.656 -5.140 -4.721 1.00 98.56 73 ILE A N 1
ATOM 574 C CA . ILE A 1 73 ? 0.458 -4.665 -3.885 1.00 98.56 73 ILE A CA 1
ATOM 575 C C . ILE A 1 73 ? -0.068 -3.618 -2.904 1.00 98.56 73 ILE A C 1
ATOM 577 O O . ILE A 1 73 ? -0.701 -2.652 -3.315 1.00 98.56 73 ILE A O 1
ATOM 581 N N . ILE A 1 74 ? 0.210 -3.784 -1.613 1.00 98.62 74 ILE A N 1
ATOM 582 C CA . ILE A 1 74 ? -0.254 -2.883 -0.550 1.00 98.62 74 ILE A CA 1
ATOM 583 C C . ILE A 1 74 ? 0.947 -2.233 0.132 1.00 98.62 74 ILE A C 1
ATOM 585 O O . ILE A 1 74 ? 1.916 -2.912 0.471 1.00 98.62 74 ILE A O 1
ATOM 589 N N . VAL A 1 75 ? 0.890 -0.924 0.374 1.00 98.38 75 VAL A N 1
ATOM 590 C CA . VAL A 1 75 ? 1.983 -0.183 1.014 1.00 98.38 75 VAL A CA 1
ATOM 591 C C . VAL A 1 75 ? 1.443 0.750 2.098 1.00 98.38 75 VAL A C 1
ATOM 593 O O . VAL A 1 75 ? 0.796 1.748 1.772 1.00 98.38 75 VAL A O 1
ATOM 596 N N . PRO A 1 76 ? 1.680 0.448 3.389 1.00 98.00 76 PRO A N 1
ATOM 597 C CA . PRO A 1 76 ? 1.363 1.363 4.476 1.00 98.00 76 PRO A CA 1
ATOM 598 C C . PRO A 1 76 ? 2.405 2.480 4.531 1.00 98.00 76 PRO A C 1
ATOM 600 O O . PRO A 1 76 ? 3.611 2.231 4.454 1.00 98.00 76 PRO A O 1
ATOM 603 N N . ILE A 1 77 ? 1.948 3.712 4.705 1.00 97.38 77 ILE A N 1
ATOM 604 C CA . ILE A 1 77 ? 2.799 4.896 4.620 1.00 97.38 77 ILE A CA 1
ATOM 605 C C . ILE A 1 77 ? 2.554 5.761 5.843 1.00 97.38 77 ILE A C 1
ATOM 607 O O . ILE A 1 77 ? 1.409 6.025 6.199 1.00 97.38 77 ILE A O 1
ATOM 611 N N . VAL A 1 78 ? 3.635 6.219 6.468 1.00 95.38 78 VAL A N 1
ATOM 612 C CA . VAL A 1 78 ? 3.572 7.267 7.485 1.00 95.38 78 VAL A CA 1
ATOM 613 C C . VAL A 1 78 ? 3.979 8.595 6.850 1.00 95.38 78 VAL A C 1
ATOM 615 O O . VAL A 1 78 ? 5.142 8.797 6.499 1.00 95.38 78 VAL A O 1
ATOM 618 N N . VAL A 1 79 ? 3.019 9.500 6.679 1.00 92.69 79 VAL A N 1
ATOM 619 C CA . VAL A 1 79 ? 3.270 10.866 6.208 1.00 92.69 79 VAL A CA 1
ATOM 620 C C . VAL A 1 79 ? 3.495 11.784 7.405 1.00 92.69 79 VAL A C 1
ATOM 622 O O . VAL A 1 79 ? 2.908 11.595 8.472 1.00 92.69 79 VAL A O 1
ATOM 625 N N . GLN A 1 80 ? 4.406 12.750 7.253 1.00 89.75 80 GLN A N 1
ATOM 626 C CA . GLN A 1 80 ? 4.731 13.748 8.287 1.00 89.75 80 GLN A CA 1
ATOM 627 C C . GLN A 1 80 ? 5.047 13.146 9.676 1.00 89.75 80 GLN A C 1
ATOM 629 O O . GLN A 1 80 ? 4.884 13.798 10.700 1.00 89.75 80 GLN A O 1
ATOM 634 N N . ARG A 1 81 ? 5.531 11.893 9.711 1.00 89.88 81 ARG A N 1
ATOM 635 C CA . ARG A 1 81 ? 5.904 11.117 10.913 1.00 89.88 81 ARG A CA 1
ATOM 636 C C . ARG A 1 81 ? 4.762 10.756 11.875 1.00 89.88 81 ARG A C 1
ATOM 638 O O . ARG A 1 81 ? 5.026 10.044 12.839 1.00 89.88 81 ARG A O 1
ATOM 645 N N . THR A 1 82 ? 3.527 11.184 11.630 1.00 94.25 82 THR A N 1
ATOM 646 C CA . THR A 1 82 ? 2.419 11.026 12.592 1.00 94.25 82 THR A CA 1
ATOM 647 C C . THR A 1 82 ? 1.161 10.407 11.997 1.00 94.25 82 THR A C 1
ATOM 649 O O . THR A 1 82 ? 0.381 9.810 12.736 1.00 94.25 82 THR A O 1
ATOM 652 N N . HIS A 1 83 ? 0.957 10.503 10.681 1.00 96.12 83 HIS A N 1
ATOM 653 C CA . HIS A 1 83 ? -0.301 10.116 10.047 1.00 96.12 83 HIS A CA 1
ATOM 654 C C . HIS A 1 83 ? -0.132 8.913 9.122 1.00 96.12 83 HIS A C 1
ATOM 656 O O . HIS A 1 83 ? 0.760 8.889 8.275 1.00 96.12 83 HIS A O 1
ATOM 662 N N . TRP A 1 84 ? -0.985 7.904 9.294 1.00 97.81 84 TRP A N 1
ATOM 663 C CA . TRP A 1 84 ? -0.971 6.691 8.484 1.00 97.81 84 TRP A CA 1
ATOM 664 C C . TRP A 1 84 ? -1.933 6.816 7.307 1.00 97.81 84 TRP A C 1
ATOM 666 O O . TRP A 1 84 ? -3.122 7.067 7.493 1.00 97.81 84 TRP A O 1
ATOM 676 N N . VAL A 1 85 ? -1.415 6.548 6.113 1.00 97.81 85 VAL A N 1
ATOM 677 C CA . VAL A 1 85 ? -2.177 6.399 4.868 1.00 97.81 85 VAL A CA 1
ATOM 678 C C . VAL A 1 85 ? -1.798 5.080 4.193 1.00 97.81 85 VAL A C 1
ATOM 680 O O . VAL A 1 85 ? -0.855 4.396 4.606 1.00 97.81 85 VAL A O 1
ATOM 683 N N . LEU A 1 86 ? -2.547 4.688 3.169 1.00 98.31 86 LEU A N 1
ATOM 684 C CA . LEU A 1 86 ? -2.364 3.417 2.481 1.00 98.31 86 LEU A CA 1
ATOM 685 C C . LEU A 1 86 ? -2.426 3.608 0.970 1.00 98.31 86 LEU A C 1
ATOM 687 O O . LEU A 1 86 ? -3.335 4.259 0.458 1.00 98.31 86 LEU A O 1
ATOM 691 N N . VAL A 1 87 ? -1.500 2.973 0.259 1.00 98.19 87 VAL A N 1
ATOM 692 C CA . VAL A 1 87 ? -1.622 2.747 -1.182 1.00 98.19 87 VAL A CA 1
ATOM 693 C C . VAL A 1 87 ? -1.929 1.277 -1.426 1.00 98.19 87 VAL A C 1
ATOM 695 O O . VAL A 1 87 ? -1.289 0.400 -0.847 1.00 98.19 87 VAL A O 1
ATOM 698 N N . SER A 1 88 ? -2.898 1.013 -2.296 1.00 98.12 88 SER A N 1
ATOM 699 C CA . SER A 1 88 ? -3.148 -0.303 -2.879 1.00 98.12 88 SER A CA 1
ATOM 700 C C . SER A 1 88 ? -3.033 -0.198 -4.397 1.00 98.12 88 SER A C 1
ATOM 702 O O . SER A 1 88 ? -3.600 0.705 -5.008 1.00 98.12 88 SER A O 1
ATOM 704 N N . ILE A 1 89 ? -2.266 -1.093 -5.004 1.00 98.50 89 ILE A N 1
ATOM 705 C CA . ILE A 1 89 ? -2.041 -1.170 -6.444 1.00 98.50 89 ILE A CA 1
ATOM 706 C C . ILE A 1 89 ? -2.691 -2.464 -6.920 1.00 98.50 89 ILE A C 1
ATOM 708 O O . ILE A 1 89 ? -2.196 -3.549 -6.616 1.00 98.50 89 ILE A O 1
ATOM 712 N N . ASP A 1 90 ? -3.789 -2.348 -7.662 1.00 97.31 90 ASP A N 1
ATOM 713 C CA . ASP A 1 90 ? -4.395 -3.465 -8.385 1.00 97.31 90 ASP A CA 1
ATOM 714 C C . ASP A 1 90 ? -3.575 -3.681 -9.662 1.00 97.31 90 ASP A C 1
ATOM 716 O O . ASP A 1 90 ? -3.671 -2.917 -10.628 1.00 97.31 90 ASP A O 1
ATOM 720 N N . VAL A 1 91 ? -2.709 -4.693 -9.635 1.00 96.94 91 VAL A N 1
ATOM 721 C CA . VAL A 1 91 ? -1.778 -5.006 -10.725 1.00 96.94 91 VAL A CA 1
ATOM 722 C C . VAL A 1 91 ? -2.531 -5.563 -11.931 1.00 96.94 91 VAL A C 1
ATOM 724 O O . VAL A 1 91 ? -2.179 -5.267 -13.073 1.00 96.94 91 VAL A O 1
ATOM 727 N N . VAL A 1 92 ? -3.613 -6.308 -11.687 1.00 93.38 92 VAL A N 1
ATOM 728 C CA . VAL A 1 92 ? -4.437 -6.921 -12.736 1.00 93.38 92 VAL A CA 1
ATOM 729 C C . VAL A 1 92 ? -5.205 -5.855 -13.512 1.00 93.38 92 VAL A C 1
ATOM 731 O O . VAL A 1 92 ? -5.214 -5.867 -14.743 1.00 93.38 92 VAL A O 1
ATOM 734 N N . ARG A 1 93 ? -5.840 -4.913 -12.807 1.00 94.62 93 ARG A N 1
ATOM 735 C CA . ARG A 1 93 ? -6.618 -3.823 -13.420 1.00 94.62 93 ARG A CA 1
ATOM 736 C C . ARG A 1 93 ? -5.785 -2.598 -13.768 1.00 94.62 93 ARG A C 1
ATOM 738 O O . ARG A 1 93 ? -6.303 -1.707 -14.437 1.00 94.62 93 ARG A O 1
ATOM 745 N N . ARG A 1 94 ? -4.523 -2.548 -13.330 1.00 95.12 94 ARG A N 1
ATOM 746 C CA . ARG A 1 94 ? -3.605 -1.411 -13.493 1.00 95.12 94 ARG A CA 1
ATOM 747 C C . ARG A 1 94 ? -4.184 -0.131 -12.895 1.00 95.12 94 ARG A C 1
ATOM 749 O O . ARG A 1 94 ? -4.306 0.900 -13.556 1.00 95.12 94 ARG A O 1
ATOM 756 N N . GLN A 1 95 ? -4.587 -0.218 -11.632 1.00 96.31 95 GLN A N 1
ATOM 757 C CA . GLN A 1 95 ? -5.237 0.871 -10.907 1.00 96.31 95 GLN A CA 1
ATOM 758 C C . GLN A 1 95 ? -4.544 1.126 -9.577 1.00 96.31 95 GLN A C 1
ATOM 760 O O . GLN A 1 95 ? -4.085 0.205 -8.905 1.00 96.31 95 GLN A O 1
ATOM 765 N N . PHE A 1 96 ? -4.502 2.395 -9.188 1.00 98.06 96 PHE A N 1
ATOM 766 C CA . PHE A 1 96 ? -4.005 2.818 -7.890 1.00 98.06 96 PHE A CA 1
ATOM 767 C C . PHE A 1 96 ? -5.176 3.243 -7.013 1.00 98.06 96 PHE A C 1
ATOM 769 O O . PHE A 1 96 ? -6.080 3.943 -7.460 1.00 98.06 96 PHE A O 1
ATOM 776 N N . HIS A 1 97 ? -5.133 2.873 -5.745 1.00 97.06 97 HIS A N 1
ATOM 777 C CA . HIS A 1 97 ? -6.053 3.329 -4.718 1.00 97.06 97 HIS A CA 1
ATOM 778 C C . HIS A 1 97 ? -5.235 4.009 -3.632 1.00 97.06 97 HIS A C 1
ATOM 780 O O . HIS A 1 97 ? -4.332 3.399 -3.060 1.00 97.06 97 HIS A O 1
ATOM 786 N N . TYR A 1 98 ? -5.561 5.264 -3.350 1.00 97.69 98 TYR A N 1
ATOM 787 C CA . TYR A 1 98 ? -5.017 5.986 -2.211 1.00 97.69 98 TYR A CA 1
ATOM 788 C C . TYR A 1 98 ? -6.098 6.092 -1.150 1.00 97.69 98 TYR A C 1
ATOM 790 O O . TYR A 1 98 ? -7.217 6.531 -1.427 1.00 97.69 98 TYR A O 1
ATOM 798 N N . TYR A 1 99 ? -5.763 5.665 0.058 1.00 97.75 99 TYR A N 1
ATOM 799 C CA . TYR A 1 99 ? -6.667 5.705 1.185 1.00 97.75 99 TYR A CA 1
ATOM 800 C C . TYR A 1 99 ? -6.059 6.495 2.338 1.00 97.75 99 TYR A C 1
ATOM 802 O O . TYR A 1 99 ? -5.055 6.101 2.935 1.00 97.75 99 TYR A O 1
ATOM 810 N N . ASP A 1 100 ? -6.731 7.594 2.662 1.00 97.12 100 ASP A N 1
ATOM 811 C CA . ASP A 1 100 ? -6.468 8.440 3.811 1.00 97.12 100 ASP A CA 1
ATOM 812 C C . ASP A 1 100 ? -7.789 8.632 4.582 1.00 97.12 100 ASP A C 1
ATOM 814 O O . ASP A 1 100 ? -8.809 9.068 4.045 1.00 97.12 100 ASP A O 1
ATOM 818 N N . SER A 1 101 ? -7.797 8.282 5.869 1.00 96.81 101 SER A N 1
ATOM 819 C CA . SER A 1 101 ? -8.979 8.434 6.723 1.00 96.81 101 SER A CA 1
ATOM 820 C C . SER A 1 101 ? -9.269 9.894 7.120 1.00 96.81 101 SER A C 1
ATOM 822 O O . SER A 1 101 ? -10.371 10.170 7.595 1.00 96.81 101 SER A O 1
ATOM 824 N N . LEU A 1 102 ? -8.316 10.818 6.930 1.00 95.38 102 LEU A N 1
ATOM 825 C CA . LEU A 1 102 ? -8.387 12.264 7.208 1.00 95.38 102 LEU A CA 1
ATOM 826 C C . LEU A 1 102 ? -8.473 13.154 5.974 1.00 95.38 102 LEU A C 1
ATOM 828 O O . LEU A 1 102 ? -8.971 14.272 6.087 1.00 95.38 102 LEU A O 1
ATOM 832 N N . SER A 1 103 ? -8.093 12.680 4.791 1.00 92.69 103 SER A N 1
ATOM 833 C CA . SER A 1 103 ? -8.197 13.448 3.540 1.00 92.69 103 SER A CA 1
ATOM 834 C C . SER A 1 103 ? -8.857 12.643 2.421 1.00 92.69 103 SER A C 1
ATOM 836 O O . SER A 1 103 ? -8.721 11.428 2.384 1.00 92.69 103 SER A O 1
ATOM 838 N N . ALA A 1 104 ? -9.624 13.293 1.547 1.00 90.62 104 ALA A N 1
ATOM 839 C CA . ALA A 1 104 ? -10.075 12.679 0.292 1.00 90.62 104 ALA A CA 1
ATOM 840 C C . ALA A 1 104 ? -9.081 12.938 -0.857 1.00 90.62 104 ALA A C 1
ATOM 842 O O . ALA A 1 104 ? -9.311 12.514 -1.983 1.00 90.62 104 ALA A O 1
ATOM 843 N N . GLU A 1 105 ? -7.988 13.641 -0.569 1.00 92.69 105 GLU A N 1
ATOM 844 C CA . GLU A 1 105 ? -6.974 14.086 -1.517 1.00 92.69 105 GLU A CA 1
ATOM 845 C C . GLU A 1 105 ? -5.598 13.550 -1.119 1.00 92.69 105 GLU A C 1
ATOM 847 O O . GLU A 1 105 ? -5.292 13.413 0.068 1.00 92.69 105 GLU A O 1
ATOM 852 N N . ASP A 1 106 ? -4.743 13.320 -2.111 1.00 93.75 106 ASP A N 1
ATOM 853 C CA . ASP A 1 106 ? -3.341 12.956 -1.920 1.00 93.75 106 ASP A CA 1
ATOM 854 C C . ASP A 1 106 ? -2.479 14.214 -1.740 1.00 93.75 106 ASP A C 1
ATOM 856 O O . ASP A 1 106 ? -1.734 14.635 -2.625 1.00 93.75 106 ASP A O 1
ATOM 860 N N . VAL A 1 107 ? -2.605 14.835 -0.567 1.00 91.00 107 VAL A N 1
ATOM 861 C CA . VAL A 1 107 ? -1.939 16.108 -0.232 1.00 91.00 107 VAL A CA 1
ATOM 862 C C . VAL A 1 107 ? -0.410 15.987 -0.267 1.00 91.00 107 VAL A C 1
ATOM 864 O O . VAL A 1 107 ? 0.292 16.967 -0.498 1.00 91.00 107 VAL A O 1
ATOM 867 N N . CYS A 1 108 ? 0.124 14.785 -0.037 1.00 91.00 108 CYS A N 1
ATOM 868 C CA . CYS A 1 108 ? 1.564 14.528 0.010 1.00 91.00 108 CYS A CA 1
ATOM 869 C C . CYS A 1 108 ? 2.151 14.045 -1.328 1.00 91.00 108 CYS A C 1
ATOM 871 O O . CYS A 1 108 ? 3.344 13.745 -1.371 1.00 91.00 108 CYS A O 1
ATOM 873 N N . GLY A 1 109 ? 1.352 13.952 -2.399 1.00 93.12 109 GLY A N 1
ATOM 874 C CA . GLY A 1 109 ? 1.822 13.513 -3.718 1.00 93.12 109 GLY A CA 1
ATOM 875 C C . GLY A 1 109 ? 2.357 12.077 -3.732 1.00 93.12 109 GLY A C 1
ATOM 876 O O . GLY A 1 109 ? 3.304 11.767 -4.451 1.00 93.12 109 GLY A O 1
ATOM 877 N N . VAL A 1 110 ? 1.770 11.195 -2.928 1.00 94.75 110 VAL A N 1
ATOM 878 C CA . VAL A 1 110 ? 2.145 9.787 -2.793 1.00 94.75 110 VAL A CA 1
ATOM 879 C C . VAL A 1 110 ? 1.912 8.999 -4.089 1.00 94.75 110 VAL A C 1
ATOM 881 O O . VAL A 1 110 ? 2.753 8.191 -4.482 1.00 94.75 110 VAL A O 1
ATOM 884 N N . ILE A 1 111 ? 0.787 9.207 -4.774 1.00 96.38 111 ILE A N 1
ATOM 885 C CA . ILE A 1 111 ? 0.405 8.465 -5.981 1.00 96.38 111 ILE A CA 1
ATOM 886 C C . ILE A 1 111 ? 1.405 8.653 -7.131 1.00 96.38 111 ILE A C 1
ATOM 888 O O . ILE A 1 111 ? 1.831 7.635 -7.683 1.00 96.38 111 ILE A O 1
ATOM 892 N N . PRO A 1 112 ? 1.818 9.883 -7.502 1.00 95.38 112 PRO A N 1
ATOM 893 C CA . PRO A 1 112 ? 2.875 10.089 -8.493 1.00 95.38 112 PRO A CA 1
ATOM 894 C C . PRO A 1 112 ? 4.152 9.297 -8.186 1.00 95.38 112 PRO A C 1
ATOM 896 O O . PRO A 1 112 ? 4.659 8.594 -9.057 1.00 95.38 112 PRO A O 1
ATOM 899 N N . ILE A 1 113 ? 4.598 9.303 -6.926 1.00 95.69 113 ILE A N 1
ATOM 900 C CA . ILE A 1 113 ? 5.802 8.585 -6.480 1.00 95.69 113 ILE A CA 1
ATOM 901 C C . ILE A 1 113 ? 5.649 7.067 -6.695 1.00 95.69 113 ILE A C 1
ATOM 903 O O . ILE A 1 113 ? 6.582 6.407 -7.154 1.00 95.69 113 ILE A O 1
ATOM 907 N N . PHE A 1 114 ? 4.480 6.485 -6.403 1.00 97.06 114 PHE A N 1
ATOM 908 C CA . PHE A 1 114 ? 4.243 5.055 -6.650 1.00 97.06 114 PHE A CA 1
ATOM 909 C C . PHE A 1 114 ? 4.083 4.702 -8.127 1.00 97.06 114 PHE A C 1
ATOM 911 O O . PHE A 1 114 ? 4.446 3.591 -8.515 1.00 97.06 114 PHE A O 1
ATOM 918 N N . LYS A 1 115 ? 3.566 5.615 -8.953 1.00 97.38 115 LYS A N 1
ATOM 919 C CA . LYS A 1 115 ? 3.516 5.426 -10.407 1.00 97.38 115 LYS A CA 1
ATOM 920 C C . LYS A 1 115 ? 4.914 5.392 -11.013 1.00 97.38 115 LYS A C 1
ATOM 922 O O . LYS A 1 115 ? 5.198 4.491 -11.796 1.00 97.38 115 LYS A O 1
ATOM 927 N N . GLU A 1 116 ? 5.774 6.330 -10.624 1.00 96.75 116 GLU A N 1
ATOM 928 C CA . GLU A 1 116 ? 7.183 6.355 -11.034 1.00 96.75 116 GLU A CA 1
ATOM 929 C C . GLU A 1 116 ? 7.913 5.093 -10.562 1.00 96.75 116 GLU A C 1
ATOM 931 O O . GLU A 1 116 ? 8.499 4.381 -11.374 1.00 96.75 116 GLU A O 1
ATOM 936 N N . TRP A 1 117 ? 7.783 4.731 -9.279 1.00 96.88 117 TRP A N 1
ATOM 937 C CA . TRP A 1 117 ? 8.399 3.506 -8.763 1.00 96.88 117 TRP A CA 1
ATOM 938 C C . TRP A 1 117 ? 7.945 2.251 -9.523 1.00 96.88 117 TRP A C 1
ATOM 940 O O . TRP A 1 117 ? 8.779 1.427 -9.896 1.00 96.88 117 TRP A O 1
ATOM 950 N N . LEU A 1 118 ? 6.637 2.075 -9.746 1.00 97.62 118 LEU A N 1
ATOM 951 C CA . LEU A 1 118 ? 6.131 0.873 -10.406 1.00 97.62 118 LEU A CA 1
ATOM 952 C C . LEU A 1 118 ? 6.515 0.842 -11.892 1.00 97.62 118 LEU A C 1
ATOM 954 O O . LEU A 1 118 ? 6.781 -0.240 -12.408 1.00 97.62 118 LEU A O 1
ATOM 958 N N . HIS A 1 119 ? 6.590 1.993 -12.569 1.00 97.56 119 HIS A N 1
ATOM 959 C CA . HIS A 1 119 ? 7.144 2.078 -13.922 1.00 97.56 119 HIS A CA 1
ATOM 960 C C . HIS A 1 119 ? 8.581 1.531 -13.962 1.00 97.56 119 HIS A C 1
ATOM 962 O O . HIS A 1 119 ? 8.874 0.623 -14.745 1.00 97.56 119 HIS A O 1
ATOM 968 N N . ASP A 1 120 ? 9.447 2.019 -13.072 1.00 97.31 120 ASP A N 1
ATOM 969 C CA . ASP A 1 120 ? 10.857 1.623 -13.024 1.00 97.31 120 ASP A CA 1
ATOM 970 C C . ASP A 1 120 ? 11.036 0.162 -12.595 1.00 97.31 120 ASP A C 1
ATOM 972 O O . ASP A 1 120 ? 11.872 -0.558 -13.147 1.00 97.31 120 ASP A O 1
ATOM 976 N N . GLU A 1 121 ? 10.217 -0.318 -11.655 1.00 97.69 121 GLU A N 1
ATOM 977 C CA . GLU A 1 121 ? 10.212 -1.722 -11.241 1.00 97.69 121 GLU A CA 1
ATOM 978 C C . GLU A 1 121 ? 9.764 -2.629 -12.400 1.00 97.69 121 GLU A C 1
ATOM 980 O O . GLU A 1 121 ? 10.414 -3.639 -12.667 1.00 97.69 121 GLU A O 1
ATOM 985 N N . VAL A 1 122 ? 8.713 -2.272 -13.151 1.00 98.06 122 VAL A N 1
ATOM 986 C CA . VAL A 1 122 ? 8.284 -3.032 -14.341 1.00 98.06 122 VAL A CA 1
ATOM 987 C C . VAL A 1 122 ? 9.393 -3.055 -15.388 1.00 98.06 122 VAL A C 1
ATOM 989 O O . VAL A 1 122 ? 9.752 -4.132 -15.865 1.00 98.06 122 VAL A O 1
ATOM 992 N N . GLN A 1 123 ? 9.984 -1.904 -15.708 1.00 98.12 123 GLN A N 1
ATOM 993 C CA . GLN A 1 123 ? 11.066 -1.812 -16.684 1.00 98.12 123 GLN A CA 1
ATOM 994 C C . GLN A 1 123 ? 12.275 -2.662 -16.269 1.00 98.12 123 GLN A C 1
ATOM 996 O O . GLN A 1 123 ? 12.810 -3.425 -17.075 1.00 98.12 123 GLN A O 1
ATOM 1001 N N . ALA A 1 124 ? 12.681 -2.589 -15.001 1.00 97.75 124 ALA A N 1
ATOM 1002 C CA . ALA A 1 124 ? 13.829 -3.322 -14.479 1.00 97.75 124 ALA A CA 1
ATOM 1003 C C . ALA A 1 124 ? 13.598 -4.837 -14.361 1.00 97.75 124 ALA A C 1
ATOM 1005 O O . ALA A 1 124 ? 14.561 -5.604 -14.420 1.00 97.75 124 ALA A O 1
ATOM 1006 N N . ARG A 1 125 ? 12.355 -5.285 -14.138 1.00 97.56 125 ARG A N 1
ATOM 1007 C CA . ARG A 1 125 ? 12.028 -6.710 -13.949 1.00 97.56 125 ARG A CA 1
ATOM 1008 C C . ARG A 1 125 ? 11.581 -7.409 -15.218 1.00 97.56 125 ARG A C 1
ATOM 1010 O O . ARG A 1 125 ? 11.890 -8.585 -15.387 1.00 97.56 125 ARG A O 1
ATOM 1017 N N . LEU A 1 126 ? 10.826 -6.710 -16.059 1.00 97.69 126 LEU A N 1
ATOM 1018 C CA . LEU A 1 126 ? 10.102 -7.279 -17.195 1.00 97.69 126 LEU A CA 1
ATOM 1019 C C . LEU A 1 126 ? 10.571 -6.707 -18.544 1.00 97.69 126 LEU A C 1
ATOM 1021 O O . LEU A 1 126 ? 10.226 -7.260 -19.585 1.00 97.69 126 LEU A O 1
ATOM 1025 N N . GLY A 1 127 ? 11.390 -5.651 -18.538 1.00 98.06 127 GLY A N 1
ATOM 1026 C CA . GLY A 1 127 ? 11.955 -5.030 -19.735 1.00 98.06 127 GLY A CA 1
ATOM 1027 C C . GLY A 1 127 ? 11.117 -3.878 -20.299 1.00 98.06 127 GLY A C 1
ATOM 1028 O O . GLY A 1 127 ? 9.999 -3.605 -19.859 1.00 98.06 127 GLY A O 1
ATOM 1029 N N . ASN A 1 128 ? 11.679 -3.193 -21.299 1.00 97.50 128 ASN A N 1
ATOM 1030 C CA . ASN A 1 128 ? 11.096 -1.979 -21.883 1.00 97.50 128 ASN A CA 1
ATOM 1031 C C . ASN A 1 128 ? 9.738 -2.228 -22.562 1.00 97.50 128 ASN A C 1
ATOM 1033 O O . ASN A 1 128 ? 8.851 -1.386 -22.454 1.00 97.50 128 ASN A O 1
ATOM 1037 N N . ASP A 1 129 ? 9.555 -3.381 -23.214 1.00 97.94 129 ASP A N 1
ATOM 1038 C CA . ASP A 1 129 ? 8.291 -3.719 -23.885 1.00 97.94 129 ASP A CA 1
ATOM 1039 C C . ASP A 1 129 ? 7.143 -3.844 -22.875 1.00 97.94 129 ASP A C 1
ATOM 1041 O O . ASP A 1 129 ? 6.052 -3.324 -23.097 1.00 97.94 129 ASP A O 1
ATOM 1045 N N . ALA A 1 130 ? 7.404 -4.474 -21.725 1.00 97.12 130 ALA A N 1
ATOM 1046 C CA . ALA A 1 130 ? 6.434 -4.578 -20.642 1.00 97.12 130 ALA A CA 1
ATOM 1047 C C . ALA A 1 130 ? 6.154 -3.217 -19.992 1.00 97.12 130 ALA A C 1
ATOM 1049 O O . ALA A 1 130 ? 5.004 -2.933 -19.676 1.00 97.12 130 ALA A O 1
ATOM 1050 N N . ALA A 1 131 ? 7.166 -2.360 -19.820 1.00 96.94 131 ALA A N 1
ATOM 1051 C CA . ALA A 1 131 ? 6.967 -1.004 -19.301 1.00 96.94 131 ALA A CA 1
ATOM 1052 C C . ALA A 1 131 ? 6.076 -0.161 -20.228 1.00 96.94 131 ALA A C 1
ATOM 1054 O O . ALA A 1 131 ? 5.156 0.511 -19.756 1.00 96.94 131 ALA A O 1
ATOM 1055 N N . ALA A 1 132 ? 6.299 -0.261 -21.543 1.00 96.88 132 ALA A N 1
ATOM 1056 C CA . ALA A 1 132 ? 5.476 0.394 -22.554 1.00 96.88 132 ALA A CA 1
ATOM 1057 C C . ALA A 1 132 ? 4.039 -0.152 -22.579 1.00 96.88 132 ALA A C 1
ATOM 1059 O O . ALA A 1 132 ? 3.096 0.633 -22.654 1.00 96.88 132 ALA A O 1
ATOM 1060 N N . ASP A 1 133 ? 3.863 -1.473 -22.474 1.00 97.00 133 ASP A N 1
ATOM 1061 C CA . ASP A 1 133 ? 2.541 -2.100 -22.401 1.00 97.00 133 ASP A CA 1
ATOM 1062 C C . ASP A 1 133 ? 1.798 -1.710 -21.117 1.00 97.00 133 ASP A C 1
ATOM 1064 O O . ASP A 1 133 ? 0.630 -1.329 -21.172 1.00 97.00 133 ASP A O 1
ATOM 1068 N N . TRP A 1 134 ? 2.466 -1.775 -19.960 1.00 96.81 134 TRP A N 1
ATOM 1069 C CA . TRP A 1 134 ? 1.883 -1.437 -18.659 1.00 96.81 134 TRP A CA 1
ATOM 1070 C C . TRP A 1 134 ? 1.491 0.029 -18.563 1.00 96.81 134 TRP A C 1
ATOM 1072 O O . TRP A 1 134 ? 0.458 0.326 -17.964 1.00 96.81 134 TRP A O 1
ATOM 1082 N N . ASN A 1 135 ? 2.291 0.914 -19.164 1.00 95.69 135 ASN A N 1
ATOM 1083 C CA . ASN A 1 135 ? 2.068 2.355 -19.235 1.00 95.69 135 ASN A CA 1
ATOM 1084 C C . ASN A 1 135 ? 1.628 2.953 -17.884 1.00 95.69 135 ASN A C 1
ATOM 1086 O O . ASN A 1 135 ? 0.642 3.680 -17.767 1.00 95.69 135 ASN A O 1
ATOM 1090 N N . VAL A 1 136 ? 2.367 2.595 -16.832 1.00 97.00 136 VAL A N 1
ATOM 1091 C CA . VAL A 1 136 ? 1.989 2.828 -15.430 1.00 97.00 136 VAL A CA 1
ATOM 1092 C C . VAL A 1 136 ? 1.682 4.298 -15.126 1.00 97.00 136 VAL A C 1
ATOM 1094 O O . VAL A 1 136 ? 0.785 4.608 -14.339 1.00 97.00 136 VAL A O 1
ATOM 1097 N N . LEU A 1 137 ? 2.403 5.220 -15.766 1.00 96.44 137 LEU A N 1
ATOM 1098 C CA . LEU A 1 137 ? 2.299 6.655 -15.506 1.00 96.44 137 LEU A CA 1
ATOM 1099 C C . LEU A 1 137 ? 0.888 7.202 -15.796 1.00 96.44 137 LEU A C 1
ATOM 1101 O O . LEU A 1 137 ? 0.405 8.083 -15.074 1.00 96.44 137 LEU A O 1
ATOM 1105 N N . VAL A 1 138 ? 0.174 6.630 -16.774 1.00 96.00 138 VAL A N 1
ATOM 1106 C CA . VAL A 1 138 ? -1.191 7.056 -17.140 1.00 96.00 138 VAL A CA 1
ATOM 1107 C C . VAL A 1 138 ? -2.298 6.266 -16.437 1.00 96.00 138 VAL A C 1
ATOM 1109 O O . VAL A 1 138 ? -3.471 6.598 -16.601 1.00 96.00 138 VAL A O 1
ATOM 1112 N N . CYS A 1 139 ? -1.960 5.257 -15.628 1.00 96.38 139 CYS A N 1
ATOM 1113 C CA . CYS A 1 139 ? -2.946 4.455 -14.903 1.00 96.38 139 CYS A CA 1
ATOM 1114 C C . CYS A 1 139 ? -3.849 5.315 -14.009 1.00 96.38 139 CYS A C 1
ATOM 1116 O O . CYS A 1 139 ? -3.411 6.299 -13.403 1.00 96.38 139 CYS A O 1
ATOM 1118 N N . HIS A 1 140 ? -5.118 4.930 -13.889 1.00 95.44 140 HIS A N 1
ATOM 1119 C CA . HIS A 1 140 ? -6.073 5.661 -13.062 1.00 95.44 140 HIS A CA 1
ATOM 1120 C C . HIS A 1 140 ? -5.758 5.515 -11.569 1.00 95.44 140 HIS A C 1
ATOM 1122 O O . HIS A 1 140 ? -5.367 4.443 -11.103 1.00 95.44 140 HIS A O 1
ATOM 1128 N N . ALA A 1 141 ? -5.967 6.603 -10.826 1.00 95.38 141 ALA A N 1
ATOM 1129 C CA . ALA A 1 141 ? -5.887 6.628 -9.374 1.00 95.38 141 ALA A CA 1
ATOM 1130 C C . ALA A 1 141 ? -7.258 6.967 -8.782 1.00 95.38 141 ALA A C 1
ATOM 1132 O O . ALA A 1 141 ? -7.899 7.932 -9.198 1.00 95.38 141 ALA A O 1
ATOM 1133 N N . PHE A 1 142 ? -7.699 6.173 -7.813 1.00 93.81 142 PHE A N 1
ATOM 1134 C CA . PHE A 1 142 ? -8.956 6.349 -7.104 1.00 93.81 142 PHE A CA 1
ATOM 1135 C C . PHE A 1 142 ? -8.692 6.921 -5.717 1.00 93.81 142 PHE A C 1
ATOM 1137 O O . PHE A 1 142 ? -8.074 6.279 -4.866 1.00 93.81 142 PHE A O 1
ATOM 1144 N N . LEU A 1 143 ? -9.200 8.133 -5.516 1.00 89.38 143 LEU A N 1
ATOM 1145 C CA . LEU A 1 143 ? -9.222 8.858 -4.256 1.00 89.38 143 LEU A CA 1
ATOM 1146 C C . LEU A 1 143 ? -10.698 9.095 -3.929 1.00 89.38 143 LEU A C 1
ATOM 1148 O O . LEU A 1 143 ? -11.292 10.099 -4.318 1.00 89.38 143 LEU A O 1
ATOM 1152 N N . ALA A 1 144 ? -11.360 8.087 -3.371 1.00 74.50 144 ALA A N 1
ATOM 1153 C CA . ALA A 1 144 ? -12.809 8.131 -3.224 1.00 74.50 144 ALA A CA 1
ATOM 1154 C C . ALA A 1 144 ? -13.207 8.894 -1.947 1.00 74.50 144 ALA A C 1
ATOM 1156 O O . ALA A 1 144 ? -12.860 8.508 -0.832 1.00 74.50 144 ALA A O 1
ATOM 1157 N N . GLY A 1 145 ? -13.977 9.975 -2.103 1.00 74.62 145 GLY A N 1
ATOM 1158 C CA . GLY A 1 145 ? -14.428 10.811 -0.981 1.00 74.62 145 GLY A CA 1
ATOM 1159 C C . GLY A 1 145 ? -15.467 10.154 -0.061 1.00 74.62 145 GLY A C 1
ATOM 1160 O O . GLY A 1 145 ? -15.727 10.658 1.027 1.00 74.62 145 GLY A O 1
ATOM 1161 N N . ASN A 1 146 ? -16.056 9.026 -0.470 1.00 83.81 146 ASN A N 1
ATOM 1162 C CA . ASN A 1 146 ? -17.055 8.276 0.297 1.00 83.81 146 ASN A CA 1
ATOM 1163 C C . ASN A 1 146 ? -16.472 7.077 1.070 1.00 83.81 146 ASN A C 1
ATOM 1165 O O . ASN A 1 146 ? -17.234 6.229 1.537 1.00 83.81 146 ASN A O 1
ATOM 1169 N N . LEU A 1 147 ? -15.146 6.977 1.191 1.00 92.81 147 LEU A N 1
ATOM 1170 C CA . LEU A 1 147 ? -14.494 5.929 1.978 1.00 92.81 147 LEU A CA 1
ATOM 1171 C C . LEU A 1 147 ? -14.625 6.189 3.490 1.00 92.81 147 LEU A C 1
ATOM 1173 O O . LEU A 1 147 ? -14.874 7.327 3.893 1.00 92.81 147 LEU A O 1
ATOM 1177 N N . PRO A 1 148 ? -14.443 5.165 4.350 1.00 96.38 148 PRO A N 1
ATOM 1178 C CA . PRO A 1 148 ? -14.521 5.332 5.798 1.00 96.38 148 PRO A CA 1
ATOM 1179 C C . PRO A 1 148 ? -13.595 6.440 6.306 1.00 96.38 148 PRO A C 1
ATOM 1181 O O . PRO A 1 148 ? -12.406 6.470 5.980 1.00 96.38 148 PRO A O 1
ATOM 1184 N N . ARG A 1 149 ? -14.150 7.347 7.115 1.00 96.00 149 ARG A N 1
ATOM 1185 C CA . ARG A 1 149 ? -13.470 8.538 7.638 1.00 96.00 149 ARG A CA 1
ATOM 1186 C C . ARG A 1 149 ? -13.223 8.407 9.125 1.00 96.00 149 ARG A C 1
ATOM 1188 O O . ARG A 1 149 ? -14.118 7.964 9.851 1.00 96.00 149 ARG A O 1
ATOM 1195 N N . GLN A 1 150 ? -12.051 8.851 9.564 1.00 96.62 150 GLN A N 1
ATOM 1196 C CA . GLN A 1 150 ? -11.789 8.990 10.986 1.00 96.62 150 GLN A CA 1
ATOM 1197 C C . GLN A 1 150 ? -12.324 10.317 11.521 1.00 96.62 150 GLN A C 1
ATOM 1199 O O . GLN A 1 150 ? -12.407 11.309 10.798 1.00 96.62 150 GLN A O 1
ATOM 1204 N N . GLN A 1 151 ? -12.692 10.317 12.796 1.00 97.25 151 GLN A N 1
ATOM 1205 C CA . GLN A 1 151 ? -13.224 11.472 13.526 1.00 97.25 151 GLN A CA 1
ATOM 1206 C C . GLN A 1 151 ? -12.395 11.790 14.781 1.00 97.25 151 GLN A C 1
ATOM 1208 O O . GLN A 1 151 ? -12.758 12.672 15.552 1.00 97.25 151 GLN A O 1
ATOM 1213 N N . ASP A 1 152 ? -11.290 11.070 14.986 1.00 96.75 152 ASP A N 1
ATOM 1214 C CA . ASP A 1 152 ? -10.335 11.267 16.075 1.00 96.75 152 ASP A CA 1
ATOM 1215 C C . ASP A 1 152 ? -8.901 11.438 15.531 1.00 96.75 152 ASP A C 1
ATOM 1217 O O . ASP A 1 152 ? -8.668 11.376 14.321 1.00 96.75 152 ASP A O 1
ATOM 1221 N N . SER A 1 153 ? -7.937 11.678 16.424 1.00 92.94 153 SER A N 1
ATOM 1222 C CA . SER A 1 153 ? -6.525 11.912 16.086 1.00 92.94 153 SER A CA 1
ATOM 1223 C C . SER A 1 153 ? -5.620 10.678 16.210 1.00 92.94 153 SER A C 1
ATOM 1225 O O . SER A 1 153 ? -4.423 10.783 15.954 1.00 92.94 153 SER A O 1
ATOM 1227 N N . GLY A 1 154 ? -6.148 9.517 16.611 1.00 95.12 154 GLY A N 1
ATOM 1228 C CA . GLY A 1 154 ? -5.340 8.356 17.017 1.00 95.12 154 GLY A CA 1
ATOM 1229 C C . GLY A 1 154 ? -5.676 7.047 16.302 1.00 95.12 154 GLY A C 1
ATOM 1230 O O . GLY A 1 154 ? -5.050 6.017 16.565 1.00 95.12 154 GLY A O 1
ATOM 1231 N N . SER A 1 155 ? -6.677 7.044 15.425 1.00 98.00 155 SER A N 1
ATOM 1232 C CA . SER A 1 155 ? -7.192 5.824 14.802 1.00 98.00 155 SER A CA 1
ATOM 1233 C C . SER A 1 155 ? -6.674 5.564 13.389 1.00 98.00 155 SER A C 1
ATOM 1235 O O . SER A 1 155 ? -6.956 4.492 12.858 1.00 98.00 155 SER A O 1
ATOM 1237 N N . CYS A 1 156 ? -5.866 6.449 12.793 1.00 97.75 156 CYS A N 1
ATOM 1238 C CA . CYS A 1 156 ? -5.455 6.340 11.384 1.00 97.75 156 CYS A CA 1
ATOM 1239 C C . CYS A 1 156 ? -4.741 5.015 11.092 1.00 97.75 156 CYS A C 1
ATOM 1241 O O . CYS A 1 156 ? -5.006 4.367 10.083 1.00 97.75 156 CYS A O 1
ATOM 1243 N N . GLY A 1 157 ? -3.924 4.532 12.034 1.00 98.25 157 GLY A N 1
ATOM 1244 C CA . GLY A 1 157 ? -3.299 3.213 11.939 1.00 98.25 157 GLY A CA 1
ATOM 1245 C C . GLY A 1 157 ? -4.309 2.057 11.918 1.00 98.25 157 GLY A C 1
ATOM 1246 O O . GLY A 1 157 ? -4.113 1.100 11.178 1.00 98.25 157 GLY A O 1
ATOM 1247 N N . VAL A 1 158 ? -5.406 2.143 12.679 1.00 98.44 158 VAL A N 1
ATOM 1248 C CA . VAL A 1 158 ? -6.479 1.127 12.693 1.00 98.44 158 VAL A CA 1
ATOM 1249 C C . VAL A 1 158 ? -7.255 1.150 11.377 1.00 98.44 158 VAL A C 1
ATOM 1251 O O . VAL A 1 158 ? -7.489 0.092 10.799 1.00 98.44 158 VAL A O 1
ATOM 1254 N N . PHE A 1 159 ? -7.592 2.341 10.870 1.00 98.50 159 PHE A N 1
ATOM 1255 C CA . PHE A 1 159 ? -8.232 2.505 9.562 1.00 98.50 159 PHE A CA 1
ATOM 1256 C C . PHE A 1 159 ? -7.364 1.931 8.432 1.00 98.50 159 PHE A C 1
ATOM 1258 O O . PHE A 1 159 ? -7.871 1.183 7.600 1.00 98.50 159 PHE A O 1
ATOM 1265 N N . VAL A 1 160 ? -6.057 2.217 8.428 1.00 98.38 160 VAL A N 1
ATOM 1266 C CA . VAL A 1 160 ? -5.111 1.666 7.443 1.00 98.38 160 VAL A CA 1
ATOM 1267 C C . VAL A 1 160 ? -5.032 0.142 7.518 1.00 98.38 160 VAL A C 1
ATOM 1269 O O . VAL A 1 160 ? -5.051 -0.511 6.479 1.00 98.38 160 VAL A O 1
ATOM 1272 N N . LEU A 1 161 ? -4.976 -0.444 8.717 1.00 98.44 161 LEU A N 1
ATOM 1273 C CA . LEU A 1 161 ? -4.930 -1.902 8.875 1.00 98.44 161 LEU A CA 1
ATOM 1274 C C . LEU A 1 161 ? -6.219 -2.582 8.395 1.00 98.44 161 LEU A C 1
ATOM 1276 O O . LEU A 1 161 ? -6.147 -3.571 7.669 1.00 98.44 161 LEU A O 1
ATOM 1280 N N . ALA A 1 162 ? -7.384 -2.029 8.739 1.00 97.88 162 ALA A N 1
ATOM 1281 C CA . ALA A 1 162 ? -8.671 -2.538 8.270 1.00 97.88 162 ALA A CA 1
ATOM 1282 C C . ALA A 1 162 ? -8.812 -2.415 6.742 1.00 97.88 162 ALA A C 1
ATOM 1284 O O . ALA A 1 162 ? -9.225 -3.362 6.077 1.00 97.88 162 ALA A O 1
ATOM 1285 N N . ALA A 1 163 ? -8.402 -1.281 6.163 1.00 98.06 163 ALA A N 1
ATOM 1286 C CA . ALA A 1 163 ? -8.394 -1.096 4.715 1.00 98.06 163 ALA A CA 1
ATOM 1287 C C . ALA A 1 163 ? -7.432 -2.064 4.010 1.00 98.06 163 ALA A C 1
ATOM 1289 O O . ALA A 1 163 ? -7.791 -2.626 2.978 1.00 98.06 163 ALA A O 1
ATOM 1290 N N . ALA A 1 164 ? -6.236 -2.294 4.564 1.00 98.12 164 ALA A N 1
ATOM 1291 C CA . ALA A 1 164 ? -5.270 -3.245 4.017 1.00 98.12 164 ALA A CA 1
ATOM 1292 C C . ALA A 1 164 ? -5.832 -4.673 3.984 1.00 98.12 164 ALA A C 1
ATOM 1294 O O . ALA A 1 164 ? -5.681 -5.362 2.975 1.00 98.12 164 ALA A O 1
ATOM 1295 N N . ASP A 1 165 ? -6.526 -5.095 5.044 1.00 96.88 165 ASP A N 1
ATOM 1296 C CA . ASP A 1 165 ? -7.198 -6.394 5.074 1.00 96.88 165 ASP A CA 1
ATOM 1297 C C . ASP A 1 165 ? -8.281 -6.483 3.985 1.00 96.88 165 ASP A C 1
ATOM 1299 O O . ASP A 1 165 ? -8.231 -7.388 3.150 1.00 96.88 165 ASP A O 1
ATOM 1303 N N . CYS A 1 166 ? -9.170 -5.485 3.884 1.00 96.44 166 CYS A N 1
ATOM 1304 C CA . CYS A 1 166 ? -10.184 -5.426 2.825 1.00 96.44 166 CYS A CA 1
ATOM 1305 C C . CYS A 1 166 ? -9.569 -5.491 1.418 1.00 96.44 166 CYS A C 1
ATOM 1307 O O . CYS A 1 166 ? -9.984 -6.323 0.610 1.00 96.44 166 CYS A O 1
ATOM 1309 N N . PHE A 1 167 ? -8.557 -4.668 1.123 1.00 96.38 167 PHE A N 1
ATOM 1310 C CA . PHE A 1 167 ? -7.899 -4.662 -0.187 1.00 96.38 167 PHE A CA 1
ATOM 1311 C C . PHE A 1 167 ? -7.225 -5.995 -0.506 1.00 96.38 167 PHE A C 1
ATOM 1313 O O . PHE A 1 167 ? -7.318 -6.461 -1.639 1.00 96.38 167 PHE A O 1
ATOM 1320 N N . SER A 1 168 ? -6.607 -6.644 0.483 1.00 96.00 168 SER A N 1
ATOM 1321 C CA . SER A 1 168 ? -5.979 -7.953 0.280 1.00 96.00 168 SER A CA 1
ATOM 1322 C C . SER A 1 168 ? -6.981 -9.080 -0.003 1.00 96.00 168 SER A C 1
ATOM 1324 O O . SER A 1 168 ? -6.628 -10.104 -0.577 1.00 96.00 168 SER A O 1
ATOM 1326 N N . LEU A 1 169 ? -8.247 -8.883 0.369 1.00 93.69 169 LEU A N 1
ATOM 1327 C CA . LEU A 1 169 ? -9.347 -9.806 0.091 1.00 93.69 169 LEU A CA 1
ATOM 1328 C C . LEU A 1 169 ? -10.171 -9.394 -1.138 1.00 93.69 169 LEU A C 1
ATOM 1330 O O . LEU A 1 169 ? -11.111 -10.098 -1.504 1.00 93.69 169 LEU A O 1
ATOM 1334 N N . GLY A 1 170 ? -9.865 -8.248 -1.760 1.00 93.31 170 GLY A N 1
ATOM 1335 C CA . GLY A 1 170 ? -10.698 -7.665 -2.816 1.00 93.31 170 GLY A CA 1
ATOM 1336 C C . GLY A 1 170 ? -12.090 -7.267 -2.316 1.00 93.31 170 GLY A C 1
ATOM 1337 O O . GLY A 1 170 ? -13.038 -7.199 -3.099 1.00 93.31 170 GLY A O 1
ATOM 1338 N N . ALA A 1 171 ? -12.225 -7.050 -1.009 1.00 92.88 171 ALA A N 1
ATOM 1339 C CA . ALA A 1 171 ? -13.470 -6.720 -0.342 1.00 92.88 171 ALA A CA 1
ATOM 1340 C C . ALA A 1 171 ? -13.675 -5.195 -0.279 1.00 92.88 171 ALA A C 1
ATOM 1342 O O . ALA A 1 171 ? -12.705 -4.434 -0.200 1.00 92.88 171 ALA A O 1
ATOM 1343 N N . PRO A 1 172 ? -14.932 -4.718 -0.282 1.00 93.25 172 PRO A N 1
ATOM 1344 C CA . PRO A 1 172 ? -15.217 -3.309 -0.049 1.00 93.25 172 PRO A CA 1
ATOM 1345 C C . PRO A 1 172 ? -14.828 -2.900 1.378 1.00 93.25 172 PRO A C 1
ATOM 1347 O O . PRO A 1 172 ? -14.908 -3.699 2.312 1.00 93.25 172 PRO A O 1
ATOM 1350 N N . LEU A 1 173 ? -14.470 -1.627 1.558 1.00 95.31 173 LEU A N 1
ATOM 1351 C CA . LEU A 1 173 ? -14.200 -1.038 2.872 1.00 95.31 173 LEU A CA 1
ATOM 1352 C C . LEU A 1 173 ? -15.528 -0.839 3.626 1.00 95.31 173 LEU A C 1
ATOM 1354 O O . LEU A 1 173 ? -16.115 0.241 3.616 1.00 95.31 173 LEU A O 1
ATOM 1358 N N . ALA A 1 174 ? -16.021 -1.911 4.245 1.00 93.56 174 ALA A N 1
ATOM 1359 C CA . ALA A 1 174 ? -17.305 -1.970 4.942 1.00 93.56 174 ALA A CA 1
ATOM 1360 C C . ALA A 1 174 ? -17.142 -1.809 6.465 1.00 93.56 174 ALA A C 1
ATOM 1362 O O . ALA A 1 174 ? -17.533 -2.676 7.241 1.00 93.56 174 ALA A O 1
ATOM 1363 N N . PHE A 1 175 ? -16.534 -0.703 6.890 1.00 96.38 175 PHE A N 1
ATOM 1364 C CA . PHE A 1 175 ? -16.349 -0.349 8.300 1.00 96.38 175 PHE A CA 1
ATOM 1365 C C . PHE A 1 175 ? -16.435 1.168 8.492 1.00 96.38 175 PHE A C 1
ATOM 1367 O O . PHE A 1 175 ? -16.487 1.933 7.531 1.00 96.38 175 PHE A O 1
ATOM 1374 N N . SER A 1 176 ? -16.481 1.624 9.738 1.00 97.62 176 SER A N 1
ATOM 1375 C CA . SER A 1 176 ? -16.653 3.032 10.087 1.00 97.62 176 SER A CA 1
ATOM 1376 C C . SER A 1 176 ? -15.937 3.394 11.389 1.00 97.62 176 SER A C 1
ATOM 1378 O O . SER A 1 176 ? -15.433 2.532 12.107 1.00 97.62 176 SER A O 1
ATOM 1380 N N . GLN A 1 177 ? -15.965 4.680 11.751 1.00 97.94 177 GLN A N 1
ATOM 1381 C CA . GLN A 1 177 ? -15.487 5.158 13.052 1.00 97.94 177 GLN A CA 1
ATOM 1382 C C . GLN A 1 177 ? -16.119 4.408 14.242 1.00 97.94 177 GLN A C 1
ATOM 1384 O O . GLN A 1 177 ? -15.466 4.233 15.269 1.00 97.94 177 GLN A O 1
ATOM 1389 N N . ARG A 1 178 ? -17.372 3.940 14.118 1.00 98.00 178 ARG A N 1
ATOM 1390 C CA . ARG A 1 178 ? -18.067 3.216 15.199 1.00 98.00 178 ARG A CA 1
ATOM 1391 C C . ARG A 1 178 ? -17.430 1.859 15.497 1.00 98.00 178 ARG A C 1
ATOM 1393 O O . ARG A 1 178 ? -17.535 1.373 16.617 1.00 98.00 178 ARG A O 1
ATOM 1400 N N . ASP A 1 179 ? -16.735 1.287 14.520 1.00 98.06 179 ASP A N 1
ATOM 1401 C CA . ASP A 1 179 ? -16.169 -0.058 14.602 1.00 98.06 179 ASP A CA 1
ATOM 1402 C C . ASP A 1 179 ? -14.755 -0.060 15.193 1.00 98.06 179 ASP A C 1
ATOM 1404 O O . ASP A 1 179 ? -14.206 -1.119 15.480 1.00 98.06 179 ASP A O 1
ATOM 1408 N N . ILE A 1 180 ? -14.151 1.112 15.419 1.00 98.06 180 ILE A N 1
ATOM 1409 C CA . ILE A 1 180 ? -12.742 1.236 15.811 1.00 98.06 180 ILE A CA 1
ATOM 1410 C C . ILE A 1 180 ? -12.410 0.497 17.109 1.00 98.06 180 ILE A C 1
ATOM 1412 O O . ILE A 1 180 ? -11.342 -0.110 17.203 1.00 98.06 180 ILE A O 1
ATOM 1416 N N . ALA A 1 181 ? -13.309 0.505 18.097 1.00 97.44 181 ALA A N 1
ATOM 1417 C CA . ALA A 1 181 ? -13.106 -0.256 19.328 1.00 97.44 181 ALA A CA 1
ATOM 1418 C C . ALA A 1 181 ? -12.998 -1.763 19.036 1.00 97.44 181 ALA A C 1
ATOM 1420 O O . ALA A 1 181 ? -12.029 -2.400 19.441 1.00 97.44 181 ALA A O 1
ATOM 1421 N N . VAL A 1 182 ? -13.937 -2.310 18.259 1.00 97.00 182 VAL A N 1
ATOM 1422 C CA . VAL A 1 182 ? -13.957 -3.728 17.867 1.00 97.00 182 VAL A CA 1
ATOM 1423 C C . VAL A 1 182 ? -12.760 -4.075 16.979 1.00 97.00 182 VAL A C 1
ATOM 1425 O O . VAL A 1 182 ? -12.112 -5.095 17.193 1.00 97.00 182 VAL A O 1
ATOM 1428 N N . LEU A 1 183 ? -12.412 -3.213 16.021 1.00 97.25 183 LEU A N 1
ATOM 1429 C CA . LEU A 1 183 ? -11.266 -3.412 15.133 1.00 97.25 183 LEU A CA 1
ATOM 1430 C C . LEU A 1 183 ? -9.946 -3.468 15.906 1.00 97.25 183 LEU A C 1
ATOM 1432 O O . LEU A 1 183 ? -9.112 -4.314 15.601 1.00 97.25 183 LEU A O 1
ATOM 1436 N N . ARG A 1 184 ? -9.761 -2.632 16.938 1.00 97.56 184 ARG A N 1
ATOM 1437 C CA . ARG A 1 184 ? -8.581 -2.714 17.817 1.00 97.56 184 ARG A CA 1
ATOM 1438 C C . ARG A 1 184 ? -8.480 -4.076 18.500 1.00 97.56 184 ARG A C 1
ATOM 1440 O O . ARG A 1 184 ? -7.407 -4.673 18.473 1.00 97.56 184 ARG A O 1
ATOM 1447 N N . PHE A 1 185 ? -9.583 -4.581 19.058 1.00 96.38 185 PHE A N 1
ATOM 1448 C CA . PHE A 1 185 ? -9.611 -5.914 19.666 1.00 96.38 185 PHE A CA 1
ATOM 1449 C C . PHE A 1 185 ? -9.308 -7.012 18.644 1.00 96.38 185 PHE A C 1
ATOM 1451 O O . PHE A 1 185 ? -8.445 -7.847 18.894 1.00 96.38 185 PHE A O 1
ATOM 1458 N N . ARG A 1 186 ? -9.939 -6.980 17.465 1.00 95.06 186 ARG A N 1
ATOM 1459 C CA . ARG A 1 186 ? -9.693 -7.967 16.401 1.00 95.06 186 ARG A CA 1
ATOM 1460 C C . ARG A 1 186 ? -8.239 -7.962 15.931 1.00 95.06 186 ARG A C 1
ATOM 1462 O O . ARG A 1 186 ? -7.631 -9.020 15.849 1.00 95.06 186 ARG A O 1
ATOM 1469 N N . ILE A 1 187 ? -7.648 -6.786 15.711 1.00 95.88 187 ILE A N 1
ATOM 1470 C CA . ILE A 1 187 ? -6.229 -6.653 15.346 1.00 95.88 187 ILE A CA 1
ATOM 1471 C C . ILE A 1 187 ? -5.322 -7.219 16.444 1.00 95.88 187 ILE A C 1
ATOM 1473 O O . ILE A 1 187 ? -4.339 -7.885 16.129 1.00 95.88 187 ILE A O 1
ATOM 1477 N N . ALA A 1 188 ? -5.638 -6.986 17.721 1.00 95.94 188 ALA A N 1
ATOM 1478 C CA . ALA A 1 188 ? -4.876 -7.564 18.824 1.00 95.94 188 ALA A CA 1
ATOM 1479 C C . 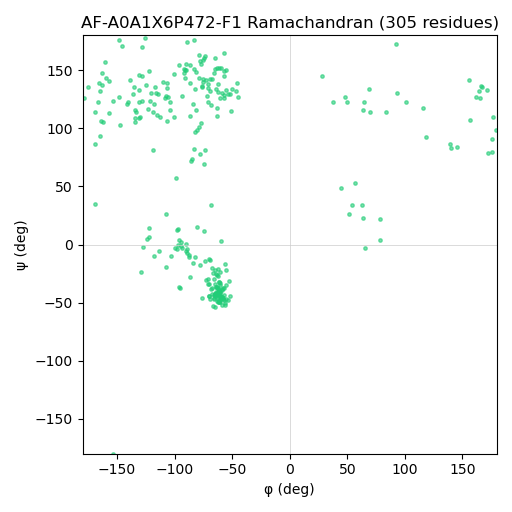ALA A 1 188 ? -4.945 -9.100 18.825 1.00 95.94 188 ALA A C 1
ATOM 1481 O O . ALA A 1 188 ? -3.914 -9.740 19.010 1.00 95.94 188 ALA A O 1
ATOM 1482 N N . LEU A 1 189 ? -6.118 -9.687 18.555 1.00 94.81 189 LEU A N 1
ATOM 1483 C CA . LEU A 1 189 ? -6.274 -11.141 18.420 1.00 94.81 189 LEU A CA 1
ATOM 1484 C C . LEU A 1 189 ? -5.483 -11.685 17.226 1.00 94.81 189 LEU A C 1
ATOM 1486 O O . LEU A 1 189 ? -4.766 -12.666 17.384 1.00 94.81 189 LEU A O 1
ATOM 1490 N N . PHE A 1 190 ? -5.534 -11.018 16.069 1.00 94.56 190 PHE A N 1
ATOM 1491 C CA . PHE A 1 190 ? -4.750 -11.418 14.896 1.00 94.56 190 PHE A CA 1
ATOM 1492 C C . PHE A 1 190 ? -3.247 -11.431 15.177 1.00 94.56 190 PHE A C 1
ATOM 1494 O O . PHE A 1 190 ? -2.534 -12.324 14.731 1.00 94.56 190 PHE A O 1
ATOM 1501 N N . ILE A 1 191 ? -2.760 -10.449 15.941 1.00 93.44 191 ILE A N 1
ATOM 1502 C CA . ILE A 1 191 ? -1.356 -10.397 16.357 1.00 93.44 191 ILE A CA 1
ATOM 1503 C C . ILE A 1 191 ? -1.041 -11.503 17.367 1.00 93.44 191 ILE A C 1
ATOM 1505 O O . ILE A 1 191 ? -0.011 -12.157 17.246 1.00 93.44 191 ILE A O 1
ATOM 1509 N N . LEU A 1 192 ? -1.911 -11.711 18.358 1.00 94.94 192 LEU A N 1
ATOM 1510 C CA . LEU A 1 192 ? -1.703 -12.694 19.420 1.00 94.94 192 LEU A CA 1
ATOM 1511 C C . LEU A 1 192 ? -1.670 -14.131 18.886 1.00 94.94 192 LEU A C 1
ATOM 1513 O O . LEU A 1 192 ? -0.861 -14.931 19.348 1.00 94.94 192 LEU A O 1
ATOM 1517 N N . PHE A 1 193 ? -2.548 -14.450 17.937 1.00 93.00 193 PHE A N 1
ATOM 1518 C CA . PHE A 1 193 ? -2.677 -15.791 17.368 1.00 93.00 193 PHE A CA 1
ATOM 1519 C C . PHE A 1 193 ? -1.873 -16.003 16.081 1.00 93.00 193 PHE A C 1
ATOM 1521 O O . PHE A 1 193 ? -1.874 -17.115 15.564 1.00 93.00 193 PHE A O 1
ATOM 1528 N N . ASP A 1 194 ? -1.178 -14.971 15.591 1.00 92.81 194 ASP A N 1
ATOM 1529 C CA . ASP A 1 194 ? -0.415 -14.991 14.333 1.00 92.81 194 ASP A CA 1
ATOM 1530 C C . ASP A 1 194 ? -1.262 -15.435 13.117 1.00 92.81 194 ASP A C 1
ATOM 1532 O O . ASP A 1 194 ? -0.777 -16.097 12.201 1.00 92.81 194 ASP A O 1
ATOM 1536 N N . ASP A 1 195 ? -2.553 -15.07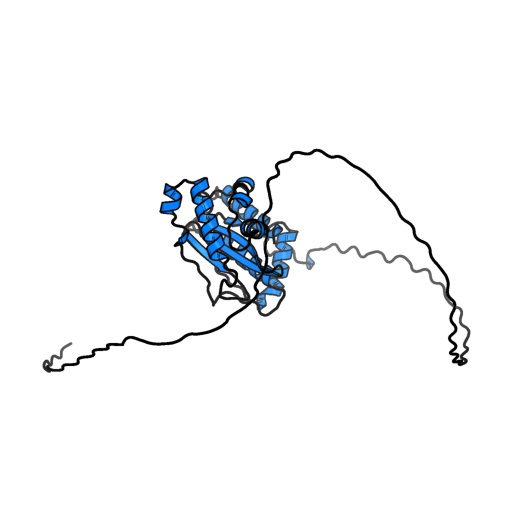8 13.115 1.00 89.62 195 ASP A N 1
ATOM 1537 C CA . ASP A 1 195 ? -3.532 -15.541 12.126 1.00 89.62 195 ASP A CA 1
ATOM 1538 C C . ASP A 1 195 ? -4.622 -14.486 11.859 1.00 89.62 195 ASP A C 1
ATOM 1540 O O . ASP A 1 195 ? -5.279 -14.002 12.782 1.00 89.62 195 ASP A O 1
ATOM 1544 N N . LEU A 1 196 ? -4.830 -14.131 10.585 1.00 89.00 196 LEU A N 1
ATOM 1545 C CA . LEU A 1 196 ? -5.897 -13.214 10.147 1.00 89.00 196 LEU A CA 1
ATOM 1546 C C . LEU A 1 196 ? -7.243 -13.916 9.941 1.00 89.00 196 LEU A C 1
ATOM 1548 O O . LEU A 1 196 ? -8.270 -13.243 9.868 1.00 89.00 196 LEU A O 1
ATOM 1552 N N . ASP A 1 197 ? -7.242 -15.243 9.855 1.00 81.38 197 ASP A N 1
ATOM 1553 C CA . ASP A 1 197 ? -8.436 -16.062 9.667 1.00 81.38 197 ASP A CA 1
ATOM 1554 C C . ASP A 1 197 ? -8.956 -16.621 11.004 1.00 81.38 197 ASP A C 1
ATOM 1556 O O . ASP A 1 197 ? -9.819 -17.502 11.011 1.00 81.38 197 ASP A O 1
ATOM 1560 N N . TYR A 1 198 ? -8.466 -16.089 12.136 1.00 69.25 198 TYR A N 1
ATOM 1561 C CA . TYR A 1 198 ? -8.848 -16.531 13.475 1.00 69.25 198 TYR A CA 1
ATOM 1562 C C . TYR A 1 198 ? -10.382 -16.565 13.625 1.00 69.25 198 TYR A C 1
ATOM 1564 O O . TYR A 1 198 ? -11.033 -15.512 13.563 1.00 69.25 198 TYR A O 1
ATOM 1572 N N . PRO A 1 199 ? -10.987 -17.752 13.818 1.00 58.31 199 PRO A N 1
ATOM 1573 C CA . PRO A 1 199 ? -12.429 -17.871 13.944 1.00 58.31 199 PRO A CA 1
ATOM 1574 C C . PRO A 1 199 ? -12.871 -17.232 15.262 1.00 58.31 199 PRO A C 1
ATOM 1576 O O . PRO A 1 199 ? -12.334 -17.547 16.318 1.00 58.31 199 PRO A O 1
ATOM 1579 N N . GLU A 1 200 ? -13.903 -16.385 15.226 1.00 56.72 200 GLU A N 1
ATOM 1580 C CA . GLU A 1 200 ? -14.480 -15.707 16.406 1.00 56.72 200 GLU A CA 1
ATOM 1581 C C . GLU A 1 200 ? -15.025 -16.658 17.498 1.00 56.72 200 GLU A C 1
ATOM 1583 O O . GLU A 1 200 ? -15.542 -16.205 18.518 1.00 56.72 200 GLU A O 1
ATOM 1588 N N . HIS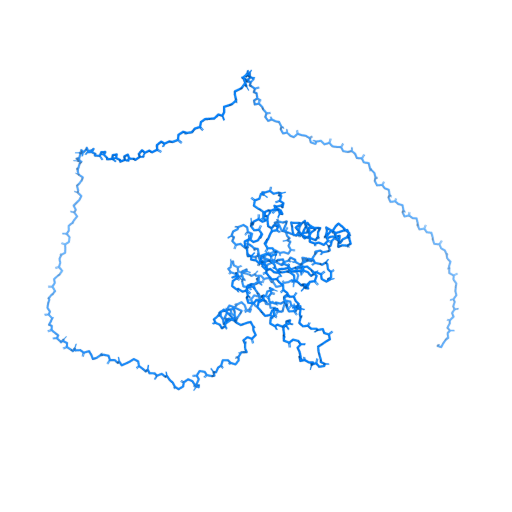 A 1 201 ? -14.885 -17.976 17.339 1.00 54.38 201 HIS A N 1
ATOM 1589 C CA . HIS A 1 201 ? -15.130 -18.954 18.392 1.00 54.38 201 HIS A CA 1
ATOM 1590 C C . HIS A 1 201 ? -13.990 -18.952 19.416 1.00 54.38 201 HIS A C 1
ATOM 1592 O O . HIS A 1 201 ? -13.238 -19.917 19.551 1.00 54.38 201 HIS A O 1
ATOM 1598 N N . LEU A 1 202 ? -13.901 -17.8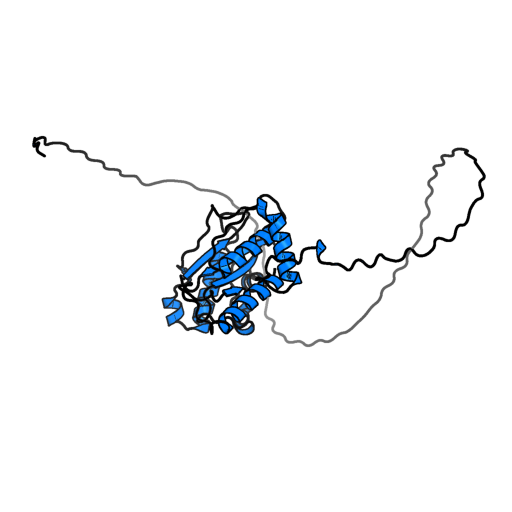70 20.189 1.00 54.53 202 LEU A N 1
ATOM 1599 C CA . LEU A 1 202 ? -13.305 -17.947 21.516 1.00 54.53 202 LEU A CA 1
ATOM 1600 C C . LEU A 1 202 ? -14.096 -19.011 22.300 1.00 54.53 202 LEU A C 1
ATOM 1602 O O . LEU A 1 202 ? -15.331 -18.945 22.309 1.00 54.53 202 LEU A O 1
ATOM 1606 N N . PRO A 1 203 ? -13.448 -20.013 22.924 1.00 48.78 203 PRO A N 1
ATOM 1607 C CA . PRO A 1 203 ? -14.155 -20.895 23.838 1.00 48.78 203 PRO A CA 1
ATOM 1608 C C . PRO A 1 203 ? -14.823 -20.029 24.905 1.00 48.78 203 PRO A C 1
ATOM 1610 O O . PRO A 1 203 ? -14.204 -19.100 25.428 1.00 48.78 203 PRO A O 1
ATOM 1613 N N . ASP A 1 204 ? -16.098 -20.312 25.177 1.00 48.91 204 ASP A N 1
ATOM 1614 C CA . ASP A 1 204 ? -16.880 -19.625 26.202 1.00 48.91 204 ASP A CA 1
ATOM 1615 C C . ASP A 1 204 ? -16.025 -19.506 27.478 1.00 48.91 204 ASP A C 1
ATOM 1617 O O . ASP A 1 204 ? -15.490 -20.526 27.925 1.00 48.91 204 ASP A O 1
ATOM 1621 N N . PRO A 1 205 ? -15.838 -18.313 28.071 1.00 52.81 205 PRO A N 1
ATOM 1622 C CA . PRO A 1 205 ? -15.112 -18.184 29.332 1.00 52.81 205 PRO A CA 1
ATOM 1623 C C . PRO A 1 205 ? -15.704 -19.068 30.443 1.00 52.81 205 PRO A C 1
ATOM 1625 O O . PRO A 1 205 ? -14.973 -19.461 31.351 1.00 52.81 205 PRO A O 1
ATOM 1628 N N . ALA A 1 206 ? -16.977 -19.472 30.346 1.00 50.75 206 ALA A N 1
ATOM 1629 C CA . ALA A 1 206 ? -17.582 -20.469 31.233 1.00 50.75 206 ALA A CA 1
ATOM 1630 C C . ALA A 1 206 ? -17.045 -21.906 31.036 1.00 50.75 206 ALA A C 1
ATOM 1632 O O . ALA A 1 206 ? -17.275 -22.770 31.880 1.00 50.75 206 ALA A O 1
ATOM 1633 N N . SER A 1 207 ? -16.316 -22.175 29.950 1.00 48.50 207 SER A N 1
ATOM 1634 C CA . SER A 1 207 ? -15.646 -23.454 29.666 1.00 48.50 207 SER A CA 1
ATOM 1635 C C . SER A 1 207 ? -14.211 -23.525 30.207 1.00 48.50 207 SER A C 1
ATOM 1637 O O . SER A 1 207 ? -13.598 -24.592 30.162 1.00 48.50 207 SER A O 1
ATOM 1639 N N . ILE A 1 208 ? -13.664 -22.433 30.760 1.00 49.94 208 ILE A N 1
ATOM 1640 C CA . ILE A 1 208 ? -12.403 -22.461 31.516 1.00 49.94 208 ILE A CA 1
ATOM 1641 C C . ILE A 1 208 ? -12.723 -22.892 32.952 1.00 49.94 208 ILE A C 1
ATOM 1643 O O . ILE A 1 208 ? -12.851 -22.090 33.875 1.00 49.94 208 ILE A O 1
ATOM 1647 N N . THR A 1 209 ? -12.841 -24.199 33.166 1.00 47.72 209 THR A N 1
ATOM 1648 C CA . THR A 1 209 ? -12.821 -24.784 34.512 1.00 47.72 209 THR A CA 1
ATOM 1649 C C . THR A 1 209 ? -11.370 -24.846 34.986 1.00 47.72 209 THR A C 1
ATOM 1651 O O . THR A 1 209 ? -10.714 -25.881 34.885 1.00 47.72 209 THR A O 1
ATOM 1654 N N . GLY A 1 210 ? -10.823 -23.711 35.417 1.00 49.31 210 GLY A N 1
ATOM 1655 C CA . GLY A 1 210 ? -9.401 -23.625 35.750 1.00 49.31 210 GLY A CA 1
ATOM 1656 C C . GLY A 1 210 ? -8.985 -22.346 36.461 1.00 49.31 210 GLY A C 1
ATOM 1657 O O . GLY A 1 210 ? -7.889 -21.854 36.223 1.00 49.31 210 GLY A O 1
ATOM 1658 N N . TRP A 1 211 ? -9.837 -21.783 37.319 1.00 38.53 211 TRP A N 1
ATOM 1659 C CA . TRP A 1 211 ? -9.368 -20.817 38.310 1.00 38.53 211 TRP A CA 1
ATOM 1660 C C . TRP A 1 211 ? -8.767 -21.574 39.491 1.00 38.53 211 TRP A C 1
ATOM 1662 O O . TRP A 1 211 ? -9.482 -22.037 40.376 1.00 38.53 211 TRP A O 1
ATOM 1672 N N . THR A 1 212 ? -7.442 -21.695 39.521 1.00 44.78 212 THR A N 1
ATOM 1673 C CA . THR A 1 212 ? -6.734 -21.789 40.798 1.00 44.78 212 THR A CA 1
ATOM 1674 C C . THR A 1 212 ? -6.675 -20.387 41.378 1.00 44.78 212 THR A C 1
ATOM 1676 O O . THR A 1 212 ? -5.926 -19.533 40.905 1.00 44.78 212 THR A O 1
ATOM 1679 N N . THR A 1 213 ? -7.506 -20.150 42.385 1.00 48.94 213 THR A N 1
ATOM 1680 C CA . THR A 1 213 ? -7.369 -19.045 43.331 1.00 48.94 213 THR A CA 1
ATOM 1681 C C . THR A 1 213 ? -5.913 -18.980 43.812 1.00 48.94 213 THR A C 1
ATOM 1683 O O . THR A 1 213 ? -5.371 -20.022 44.192 1.00 48.94 213 THR A O 1
ATOM 1686 N N . PRO A 1 214 ? -5.253 -17.808 43.833 1.00 45.50 214 PRO A N 1
ATOM 1687 C CA . PRO A 1 214 ? -4.024 -17.660 44.596 1.00 45.50 214 PRO A CA 1
ATOM 1688 C C . PRO A 1 214 ? -4.357 -17.942 46.061 1.00 45.50 214 PRO A C 1
ATOM 1690 O O . PRO A 1 214 ? -5.298 -17.359 46.604 1.00 45.50 214 PRO A O 1
ATOM 1693 N N . ALA A 1 215 ? -3.626 -18.863 46.683 1.00 38.69 215 ALA A N 1
ATOM 1694 C CA . ALA A 1 215 ? -3.721 -19.085 48.116 1.00 38.69 215 ALA A CA 1
ATOM 1695 C C . ALA A 1 215 ? -3.414 -17.764 48.836 1.00 38.69 215 ALA A C 1
ATOM 1697 O O . ALA A 1 215 ? -2.384 -17.135 48.586 1.00 38.69 215 ALA A O 1
ATOM 1698 N N . THR A 1 216 ? -4.324 -17.335 49.705 1.00 37.16 216 THR A N 1
ATOM 1699 C CA . THR A 1 216 ? -4.071 -16.260 50.658 1.00 37.16 216 THR A CA 1
ATOM 1700 C C . THR A 1 216 ? -2.970 -16.740 51.595 1.00 37.16 216 THR A C 1
ATOM 1702 O O . THR A 1 216 ? -3.183 -17.679 52.357 1.00 37.16 216 THR A O 1
ATOM 1705 N N . SER A 1 217 ? -1.787 -16.140 51.484 1.00 46.00 217 SER A N 1
ATOM 1706 C CA . SER A 1 217 ? -0.730 -16.271 52.484 1.00 46.00 217 SER A CA 1
ATOM 1707 C C . SER A 1 217 ? -1.240 -15.695 53.799 1.00 46.00 217 SER A C 1
ATOM 1709 O O . SER A 1 217 ? -1.786 -14.592 53.814 1.00 46.00 217 SER A O 1
ATOM 1711 N N . ASP A 1 218 ? -1.061 -16.460 54.869 1.00 42.25 218 ASP A N 1
ATOM 1712 C CA . ASP A 1 218 ? -1.476 -16.147 56.228 1.00 42.25 218 ASP A CA 1
ATOM 1713 C C . ASP A 1 218 ? -0.987 -14.759 56.672 1.00 42.25 218 ASP A C 1
ATOM 1715 O O . ASP A 1 218 ? 0.189 -14.413 56.530 1.00 42.25 218 ASP A O 1
ATOM 1719 N N . ALA A 1 219 ? -1.918 -13.959 57.190 1.00 41.22 219 ALA A N 1
ATOM 1720 C CA . ALA A 1 219 ? -1.636 -12.716 57.886 1.00 41.22 219 ALA A CA 1
ATOM 1721 C C . ALA A 1 219 ? -1.387 -13.043 59.363 1.00 41.22 219 ALA A C 1
ATOM 1723 O O . ALA A 1 219 ? -2.310 -13.431 60.078 1.00 41.22 219 ALA A O 1
ATOM 1724 N N . GLU A 1 220 ? -0.142 -12.889 59.810 1.00 49.06 220 GLU A N 1
ATOM 1725 C CA . GLU A 1 220 ? 0.189 -12.832 61.232 1.00 49.06 220 GLU A CA 1
ATOM 1726 C C . GLU A 1 220 ? -0.318 -11.500 61.803 1.00 49.06 220 GLU A C 1
ATOM 1728 O O . GLU A 1 220 ? 0.008 -10.412 61.324 1.00 49.06 220 GLU A O 1
ATOM 1733 N N . THR A 1 221 ? -1.157 -11.621 62.822 1.00 37.62 221 THR A N 1
ATOM 1734 C CA . THR A 1 221 ? -1.689 -10.555 63.666 1.00 37.62 221 THR A CA 1
ATOM 1735 C C . THR A 1 221 ? -0.604 -10.000 64.587 1.00 37.62 221 THR A C 1
ATOM 1737 O O . THR A 1 221 ? -0.015 -10.763 65.352 1.00 37.62 221 THR A O 1
ATOM 1740 N N . VAL A 1 222 ? -0.410 -8.680 64.605 1.00 38.31 222 VAL A N 1
ATOM 1741 C CA . VAL A 1 222 ? 0.204 -7.989 65.748 1.00 38.31 222 VAL A CA 1
ATOM 1742 C C . VAL A 1 222 ? -0.684 -6.800 66.100 1.00 38.31 222 VAL A C 1
ATOM 1744 O O . VAL A 1 222 ? -0.786 -5.845 65.333 1.00 38.31 222 VAL A O 1
ATOM 1747 N N . ASP A 1 223 ? -1.366 -6.919 67.235 1.00 34.62 223 ASP A N 1
ATOM 1748 C CA . ASP A 1 223 ? -2.191 -5.876 67.834 1.00 34.62 223 ASP A CA 1
ATOM 1749 C C . ASP A 1 223 ? -1.347 -4.953 68.728 1.00 34.62 223 ASP A C 1
ATOM 1751 O O . ASP A 1 223 ? -0.527 -5.430 69.509 1.00 34.62 223 ASP A O 1
ATOM 1755 N N . MET A 1 224 ? -1.673 -3.659 68.611 1.00 36.94 224 MET A N 1
ATOM 1756 C CA . MET A 1 224 ? -1.702 -2.591 69.625 1.00 36.94 224 MET A CA 1
ATOM 1757 C C . MET A 1 224 ? -0.401 -2.138 70.311 1.00 36.94 224 MET A C 1
ATOM 1759 O O . MET A 1 224 ? 0.251 -2.898 71.011 1.00 36.94 224 MET A O 1
ATOM 1763 N N . ASP A 1 225 ? -0.112 -0.834 70.196 1.00 34.47 225 ASP A N 1
ATOM 1764 C CA . ASP A 1 225 ? -0.309 0.091 71.325 1.00 34.47 225 ASP A CA 1
ATOM 1765 C C . ASP A 1 225 ? -0.463 1.555 70.850 1.00 34.47 225 ASP A C 1
ATOM 1767 O O . ASP A 1 225 ? 0.150 1.989 69.873 1.00 34.47 225 ASP A O 1
ATOM 1771 N N . GLU A 1 226 ? -1.374 2.259 71.530 1.00 36.75 226 GLU A N 1
ATOM 1772 C CA . GLU A 1 226 ? -1.747 3.677 71.415 1.00 36.75 226 GLU A CA 1
ATOM 1773 C C . GLU A 1 226 ? -0.795 4.608 72.204 1.00 36.75 226 GLU A C 1
ATOM 1775 O O . GLU A 1 226 ? 0.037 4.147 72.979 1.00 36.75 226 GLU A O 1
ATOM 1780 N N . GLU A 1 227 ? -1.044 5.919 72.053 1.00 37.47 227 GLU A N 1
ATOM 1781 C CA . GLU A 1 227 ? -0.448 7.111 72.699 1.00 37.47 227 GLU A CA 1
ATOM 1782 C C . GLU A 1 227 ? 0.732 7.729 71.907 1.00 37.47 227 GLU A C 1
ATOM 1784 O O . GLU A 1 227 ? 1.635 7.045 71.448 1.00 37.47 227 GLU A O 1
ATOM 1789 N N . ASP A 1 228 ? 0.796 9.033 71.625 1.00 36.72 228 ASP A N 1
ATOM 1790 C CA . ASP A 1 228 ? 0.213 10.162 72.342 1.00 36.72 228 ASP A CA 1
ATOM 1791 C C . ASP A 1 228 ? 0.116 11.416 71.449 1.00 36.72 228 ASP A C 1
ATOM 1793 O O . ASP A 1 228 ? 0.840 11.579 70.462 1.00 36.72 228 ASP A O 1
ATOM 1797 N N . ALA A 1 229 ? -0.789 12.318 71.817 1.00 41.25 229 ALA A N 1
ATOM 1798 C CA . ALA A 1 229 ? -0.993 13.609 71.175 1.00 41.25 229 ALA A CA 1
ATOM 1799 C C . ALA A 1 229 ? 0.067 14.636 71.607 1.00 41.25 229 ALA A C 1
ATOM 1801 O O . ALA A 1 229 ? 0.401 14.720 72.784 1.00 41.25 229 ALA A O 1
ATOM 1802 N N . ASN A 1 230 ? 0.501 15.509 70.691 1.00 37.56 230 ASN A N 1
ATOM 1803 C CA . ASN A 1 230 ? 0.662 16.932 71.006 1.00 37.56 230 ASN A CA 1
ATOM 1804 C C . ASN A 1 230 ? 0.800 17.795 69.748 1.00 37.56 230 ASN A C 1
ATOM 1806 O O . ASN A 1 230 ? 1.575 17.508 68.838 1.00 37.56 230 ASN A O 1
ATOM 1810 N N . ALA A 1 231 ? 0.015 18.866 69.744 1.00 41.50 231 ALA A N 1
ATOM 1811 C CA . ALA A 1 231 ? 0.157 20.030 68.892 1.00 41.50 231 ALA A CA 1
ATOM 1812 C C . ALA A 1 231 ? 1.013 21.077 69.623 1.00 41.50 231 ALA A C 1
ATOM 1814 O O . ALA A 1 231 ? 0.938 21.141 70.844 1.00 41.50 231 ALA A O 1
ATOM 1815 N N . ASP A 1 232 ? 1.794 21.859 68.877 1.00 40.75 232 ASP A N 1
ATOM 1816 C CA . ASP A 1 232 ? 2.120 23.284 69.107 1.00 40.75 232 ASP A CA 1
ATOM 1817 C C . ASP A 1 232 ? 3.128 23.701 68.014 1.00 40.75 232 ASP A C 1
ATOM 1819 O O . ASP A 1 232 ? 4.123 23.026 67.774 1.00 40.75 232 ASP A O 1
ATOM 1823 N N . GLU A 1 233 ? 2.711 24.542 67.067 1.00 39.34 233 GLU A N 1
ATOM 1824 C CA . GLU A 1 233 ? 2.899 26.004 67.018 1.00 39.34 233 GLU A CA 1
ATOM 1825 C C . GLU A 1 233 ? 4.264 26.459 66.452 1.00 39.34 233 GLU A C 1
ATOM 1827 O O . GLU A 1 233 ? 5.305 26.253 67.057 1.00 39.34 233 GLU A O 1
ATOM 1832 N N . ARG A 1 234 ? 4.170 27.126 65.285 1.00 37.47 234 ARG A N 1
ATOM 1833 C CA . ARG A 1 234 ? 4.842 28.372 64.842 1.00 37.47 234 ARG A CA 1
ATOM 1834 C C . ARG A 1 234 ? 6.362 28.509 65.046 1.00 37.47 234 ARG A C 1
ATOM 1836 O O . ARG A 1 234 ? 6.816 28.546 66.176 1.00 37.47 234 ARG A O 1
ATOM 1843 N N . ASP A 1 235 ? 7.089 28.833 63.971 1.00 40.47 235 ASP A N 1
ATOM 1844 C CA . ASP A 1 235 ? 7.742 30.154 63.867 1.00 40.47 235 ASP A CA 1
ATOM 1845 C C . ASP A 1 235 ? 8.217 30.446 62.432 1.00 40.47 235 ASP A C 1
ATOM 1847 O O . ASP A 1 235 ? 8.730 29.566 61.740 1.00 40.47 235 ASP A O 1
ATOM 1851 N N . GLU A 1 236 ? 8.016 31.688 61.996 1.00 48.34 236 GLU A N 1
ATOM 1852 C CA . GLU A 1 236 ? 8.589 32.274 60.782 1.00 48.34 236 GLU A CA 1
ATOM 1853 C C . GLU A 1 236 ? 10.027 32.729 61.070 1.00 48.34 236 GLU A C 1
ATOM 1855 O O . GLU A 1 236 ? 10.336 33.185 62.167 1.00 48.34 236 GLU A O 1
ATOM 1860 N N . GLY A 1 237 ? 10.905 32.679 60.069 1.00 35.44 237 GLY A N 1
ATOM 1861 C CA . GLY A 1 237 ? 12.251 33.232 60.192 1.00 35.44 237 GLY A CA 1
ATOM 1862 C C . GLY A 1 237 ? 12.979 33.292 58.858 1.00 35.44 237 GLY A C 1
ATOM 1863 O O . GLY A 1 237 ? 13.718 32.374 58.514 1.00 35.44 237 GLY A O 1
ATOM 1864 N N . ASP A 1 238 ? 12.765 34.386 58.128 1.00 42.53 238 ASP A N 1
ATOM 1865 C CA . ASP A 1 238 ? 13.643 34.859 57.055 1.00 42.53 238 ASP A CA 1
ATOM 1866 C C . ASP A 1 238 ? 15.034 35.212 57.607 1.00 42.53 238 ASP A C 1
ATOM 1868 O O . ASP A 1 238 ? 15.136 35.900 58.625 1.00 42.53 238 ASP A O 1
ATOM 1872 N N . ALA A 1 239 ? 16.093 34.841 56.882 1.00 43.56 239 ALA A N 1
ATOM 1873 C CA . ALA A 1 239 ? 17.305 35.654 56.740 1.00 43.56 239 ALA A CA 1
ATOM 1874 C C . ALA A 1 239 ? 18.190 35.119 55.602 1.00 43.56 239 ALA A C 1
ATOM 1876 O O . ALA A 1 239 ? 18.634 33.972 55.615 1.00 43.56 239 ALA A O 1
ATOM 1877 N N . GLU A 1 240 ? 18.460 35.996 54.640 1.00 42.94 240 GLU A N 1
ATOM 1878 C CA . GLU A 1 240 ? 19.557 35.900 53.679 1.00 42.94 240 GLU A CA 1
ATOM 1879 C C . GLU A 1 240 ? 20.917 36.024 54.390 1.00 42.94 240 GLU A C 1
ATOM 1881 O O . GLU A 1 240 ? 21.026 36.811 55.329 1.00 42.94 240 GLU A O 1
ATOM 1886 N N . ASP A 1 241 ? 21.961 35.345 53.900 1.00 39.59 241 ASP A N 1
ATOM 1887 C CA . ASP A 1 241 ? 23.274 35.975 53.680 1.00 39.59 241 ASP A CA 1
ATOM 1888 C C . ASP A 1 241 ? 24.159 35.132 52.744 1.00 39.59 241 ASP A C 1
ATOM 1890 O O . ASP A 1 241 ? 24.079 33.904 52.681 1.00 39.59 241 ASP A O 1
ATOM 1894 N N . ALA A 1 242 ? 24.979 35.855 51.994 1.00 42.06 242 ALA A N 1
ATOM 1895 C CA . ALA A 1 242 ? 25.861 35.452 50.921 1.00 42.06 242 ALA A CA 1
ATOM 1896 C C . ALA A 1 242 ? 27.120 34.697 51.385 1.00 42.06 242 ALA A C 1
ATOM 1898 O O . ALA A 1 242 ? 27.567 34.805 52.523 1.00 42.06 242 ALA A O 1
ATOM 1899 N N . GLY A 1 243 ? 27.769 34.001 50.446 1.00 33.41 243 GLY A N 1
ATOM 1900 C CA . GLY A 1 243 ? 29.098 33.433 50.671 1.00 33.41 243 GLY A CA 1
ATOM 1901 C C . GLY A 1 243 ? 29.642 32.667 49.472 1.00 33.41 243 GLY A C 1
ATOM 1902 O O . GLY A 1 243 ? 29.280 31.522 49.248 1.00 33.41 243 GLY A O 1
ATOM 1903 N N . ASN A 1 244 ? 30.493 33.352 48.718 1.00 36.59 244 ASN A N 1
ATOM 1904 C CA . ASN A 1 244 ? 31.303 32.922 47.577 1.00 36.59 244 ASN A CA 1
ATOM 1905 C C . ASN A 1 244 ? 32.241 31.737 47.914 1.00 36.59 244 ASN A C 1
ATOM 1907 O O . ASN A 1 244 ? 32.715 31.673 49.043 1.00 36.59 244 ASN A O 1
ATOM 1911 N N . ASP A 1 245 ? 32.545 30.856 46.950 1.00 36.38 245 ASP A N 1
ATOM 1912 C CA . ASP A 1 245 ? 33.917 30.619 46.441 1.00 36.38 245 ASP A CA 1
ATOM 1913 C C . ASP A 1 245 ? 34.060 29.321 45.603 1.00 36.38 245 ASP A C 1
ATOM 1915 O O . ASP A 1 245 ? 33.723 28.221 46.028 1.00 36.38 245 ASP A O 1
ATOM 1919 N N . GLU A 1 246 ? 34.602 29.539 44.400 1.00 39.38 246 GLU A N 1
ATOM 1920 C CA . GLU A 1 246 ? 35.639 28.792 43.666 1.00 39.38 246 GLU A CA 1
ATOM 1921 C C . GLU A 1 246 ? 35.494 27.325 43.180 1.00 39.38 246 GLU A C 1
ATOM 1923 O O . GLU A 1 246 ? 35.477 26.359 43.932 1.00 39.38 246 GLU A O 1
ATOM 1928 N N . VAL A 1 247 ? 35.528 27.233 41.838 1.00 36.38 247 VAL A N 1
ATOM 1929 C CA . VAL A 1 247 ? 36.449 26.484 40.945 1.00 36.38 247 VAL A CA 1
ATOM 1930 C C . VAL A 1 247 ? 36.735 24.997 41.214 1.00 36.38 247 VAL A C 1
ATOM 1932 O O . VAL A 1 247 ? 37.367 24.614 42.192 1.00 36.38 247 VAL A O 1
ATOM 1935 N N . GLY A 1 248 ? 36.438 24.191 40.190 1.00 34.47 248 GLY A N 1
ATOM 1936 C CA . GLY A 1 248 ? 37.019 22.871 39.948 1.00 34.47 248 GLY A CA 1
ATOM 1937 C C . GLY A 1 248 ? 36.725 22.423 38.516 1.00 34.47 248 GLY A C 1
ATOM 1938 O O . GLY A 1 248 ? 35.649 21.901 38.242 1.00 34.47 248 GLY A O 1
ATOM 1939 N N . GLU A 1 249 ? 37.657 22.711 37.609 1.00 37.94 249 GLU A N 1
ATOM 1940 C CA . GLU A 1 249 ? 37.744 22.137 36.263 1.00 37.94 249 GLU A CA 1
ATOM 1941 C C . GLU A 1 249 ? 38.168 20.666 36.379 1.00 37.94 249 GLU A C 1
ATOM 1943 O O . GLU A 1 249 ? 39.119 20.370 37.099 1.00 37.94 249 GLU A O 1
ATOM 1948 N N . GLU A 1 250 ? 37.513 19.761 35.650 1.00 41.00 250 GLU A N 1
ATOM 1949 C CA . GLU A 1 250 ? 38.109 18.474 35.278 1.00 41.00 250 GLU A CA 1
ATOM 1950 C C . GLU A 1 250 ? 37.921 18.268 33.771 1.00 41.00 250 GLU A C 1
ATOM 1952 O O . GLU A 1 250 ? 36.808 18.131 33.255 1.00 41.00 250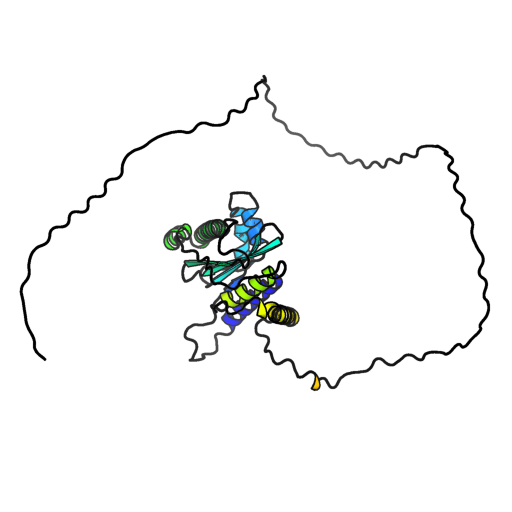 GLU A O 1
ATOM 1957 N N . GLU A 1 251 ? 39.055 18.353 33.079 1.00 37.59 251 GLU A N 1
ATOM 1958 C CA . GLU A 1 251 ? 39.298 17.886 31.721 1.00 37.59 251 GLU A CA 1
ATOM 1959 C C . GLU A 1 251 ? 39.437 16.359 31.745 1.00 37.59 251 GLU A C 1
ATOM 1961 O O . GLU A 1 251 ? 40.081 15.825 32.643 1.00 37.59 251 GLU A O 1
ATOM 1966 N N . ASP A 1 252 ? 38.924 15.674 30.723 1.00 38.06 252 ASP A N 1
ATOM 1967 C CA . ASP A 1 252 ? 39.436 14.359 30.338 1.00 38.06 252 ASP A CA 1
ATOM 1968 C C . ASP A 1 252 ? 39.621 14.334 28.816 1.00 38.06 252 ASP A C 1
ATOM 1970 O O . ASP A 1 252 ? 38.675 14.445 28.028 1.00 38.06 252 ASP A O 1
ATOM 1974 N N . GLU A 1 253 ? 40.890 14.236 28.429 1.00 37.84 253 GLU A N 1
ATOM 1975 C CA . GLU A 1 253 ? 41.380 13.984 27.083 1.00 37.84 253 GLU A CA 1
ATOM 1976 C C . GLU A 1 253 ? 41.123 12.523 26.679 1.00 37.84 253 GLU A C 1
ATOM 1978 O O . GLU A 1 253 ? 41.400 11.604 27.448 1.00 37.84 253 GLU A O 1
ATOM 1983 N N . GLU A 1 254 ? 40.758 12.275 25.418 1.00 37.84 254 GLU A N 1
ATOM 1984 C CA . GLU A 1 254 ? 41.294 11.095 24.734 1.00 37.84 254 GLU A CA 1
ATOM 1985 C C . GLU A 1 254 ? 41.598 11.410 23.265 1.00 37.84 254 GLU A C 1
ATOM 1987 O O . GLU A 1 254 ? 40.759 11.861 22.481 1.00 37.84 254 GLU A O 1
ATOM 1992 N N . SER A 1 255 ? 42.871 11.212 22.947 1.00 35.72 255 SER A N 1
ATOM 1993 C CA . SER A 1 255 ? 43.561 11.438 21.686 1.00 35.72 255 SER A CA 1
ATOM 1994 C C . SER A 1 255 ? 43.519 10.185 20.805 1.00 35.72 255 SER A C 1
ATOM 1996 O O . SER A 1 255 ? 43.425 9.060 21.293 1.00 35.72 255 SER A O 1
ATOM 1998 N N . GLY A 1 256 ? 43.632 10.363 19.486 1.00 32.03 256 GLY A N 1
ATOM 1999 C CA . GLY A 1 256 ? 43.753 9.243 18.550 1.00 32.03 256 GLY A CA 1
ATOM 2000 C C . GLY A 1 256 ? 43.762 9.666 17.084 1.00 32.03 256 GLY A C 1
ATOM 2001 O O . GLY A 1 256 ? 42.745 9.580 16.404 1.00 32.03 256 GLY A O 1
ATOM 2002 N N . GLU A 1 257 ? 44.925 10.131 16.633 1.00 39.03 257 GLU A N 1
ATOM 2003 C CA . GLU A 1 257 ? 45.288 10.552 15.273 1.00 39.03 257 GLU A CA 1
ATOM 2004 C C . GLU A 1 257 ? 45.265 9.418 14.227 1.00 39.03 257 GLU A C 1
ATOM 2006 O O . GLU A 1 257 ? 45.404 8.237 14.553 1.00 39.03 257 GLU A O 1
ATOM 2011 N N . GLY A 1 258 ? 45.185 9.798 12.944 1.00 32.84 258 GLY A N 1
ATOM 2012 C CA . GLY A 1 258 ? 45.446 8.909 11.810 1.00 32.84 258 GLY A CA 1
ATOM 2013 C C . GLY A 1 258 ? 45.102 9.522 10.449 1.00 32.84 258 GLY A C 1
ATOM 2014 O O . GLY A 1 258 ? 44.054 9.215 9.886 1.00 32.84 258 GLY A O 1
ATOM 2015 N N . ASP A 1 259 ? 45.996 10.377 9.950 1.00 37.69 259 ASP A N 1
ATOM 2016 C CA . ASP A 1 259 ? 46.012 10.995 8.616 1.00 37.69 259 ASP A CA 1
ATOM 2017 C C . ASP A 1 259 ? 46.111 9.986 7.451 1.00 37.69 259 ASP A C 1
ATOM 2019 O O . ASP A 1 259 ? 46.759 8.949 7.579 1.00 37.69 259 ASP A O 1
ATOM 2023 N N . ASP A 1 260 ? 45.570 10.346 6.276 1.00 37.31 260 ASP A N 1
ATOM 2024 C CA . ASP A 1 260 ? 46.404 10.432 5.064 1.00 37.31 260 ASP A CA 1
ATOM 2025 C C . ASP A 1 260 ? 45.754 11.245 3.925 1.00 37.31 260 ASP A C 1
ATOM 2027 O O . ASP A 1 260 ? 44.560 11.150 3.627 1.00 37.31 260 ASP A O 1
ATOM 2031 N N . GLN A 1 261 ? 46.593 12.068 3.295 1.00 38.25 261 GLN A N 1
ATOM 2032 C CA . GLN A 1 261 ? 46.288 13.102 2.304 1.00 38.25 261 GLN A CA 1
ATOM 2033 C C . GLN A 1 261 ? 46.319 12.602 0.849 1.00 38.25 261 GLN A C 1
ATOM 2035 O O . GLN A 1 261 ? 47.141 11.778 0.460 1.00 38.25 261 GLN A O 1
ATOM 2040 N N . SER A 1 262 ? 45.506 13.227 -0.006 1.00 38.62 262 SER A N 1
ATOM 2041 C CA . SER A 1 262 ? 45.887 13.820 -1.312 1.00 38.62 262 SER A CA 1
ATOM 2042 C C . SER A 1 262 ? 44.611 14.441 -1.911 1.00 38.62 262 SER A C 1
ATOM 2044 O O . SER A 1 262 ? 43.576 13.792 -1.958 1.00 38.62 262 SER A O 1
ATOM 2046 N N . GLY A 1 263 ? 44.507 15.705 -2.317 1.00 33.00 263 GLY A N 1
ATOM 2047 C CA . GLY A 1 263 ? 45.492 16.704 -2.700 1.00 33.00 263 GLY A CA 1
ATOM 2048 C C . GLY A 1 263 ? 45.227 17.073 -4.158 1.00 33.00 263 GLY A C 1
ATOM 2049 O O . GLY A 1 263 ? 45.740 16.374 -5.015 1.00 33.00 263 GLY A O 1
ATOM 2050 N N . LEU A 1 264 ? 44.430 18.117 -4.429 1.00 34.34 264 LEU A N 1
ATOM 2051 C CA . LEU A 1 264 ? 44.501 18.945 -5.644 1.00 34.34 264 LEU A CA 1
ATOM 2052 C C . LEU A 1 264 ? 43.880 20.326 -5.365 1.00 34.34 264 LEU A C 1
ATOM 2054 O O . LEU A 1 264 ? 42.685 20.461 -5.116 1.00 34.34 264 LEU A O 1
ATOM 2058 N N . GLU A 1 265 ? 44.756 21.321 -5.401 1.00 35.06 265 GLU A N 1
ATOM 2059 C CA . GLU A 1 265 ? 44.540 22.764 -5.316 1.00 35.06 265 GLU A CA 1
ATOM 2060 C C . GLU A 1 265 ? 44.385 23.356 -6.727 1.00 35.06 265 GLU A C 1
ATOM 2062 O O . GLU A 1 265 ? 44.935 22.794 -7.667 1.00 35.06 265 GLU A O 1
ATOM 2067 N N . TYR A 1 266 ? 43.627 24.452 -6.841 1.00 34.06 266 TYR A N 1
ATOM 2068 C CA . TYR A 1 266 ? 43.728 25.641 -7.722 1.00 34.06 266 TYR A CA 1
ATOM 2069 C C . TYR A 1 266 ? 42.326 26.278 -7.669 1.00 34.06 266 TYR A C 1
ATOM 2071 O O . TYR A 1 266 ? 41.343 25.590 -7.920 1.00 34.06 266 TYR A O 1
ATOM 2079 N N . GLY A 1 267 ? 42.073 27.543 -7.364 1.00 31.58 267 GLY A N 1
ATOM 2080 C CA . GLY A 1 267 ? 42.856 28.746 -7.128 1.00 31.58 267 GLY A CA 1
ATOM 2081 C C . GLY A 1 267 ? 41.825 29.886 -7.181 1.00 31.58 267 GLY A C 1
ATOM 2082 O O . GLY A 1 267 ? 40.899 29.837 -7.991 1.00 31.58 267 GLY A O 1
ATOM 2083 N N . GLU A 1 268 ? 41.923 30.826 -6.250 1.00 36.91 268 GLU A N 1
ATOM 2084 C CA . GLU A 1 268 ? 40.976 31.922 -6.017 1.00 36.91 268 GLU A CA 1
ATOM 2085 C C . GLU A 1 268 ? 40.867 32.905 -7.192 1.00 36.91 268 GLU A C 1
ATOM 2087 O O . GLU A 1 268 ? 41.853 33.179 -7.868 1.00 36.91 268 GLU A O 1
ATOM 2092 N N . GLU A 1 269 ? 39.702 33.542 -7.330 1.00 36.00 269 GLU A N 1
ATOM 2093 C CA . GLU A 1 269 ? 39.616 35.001 -7.465 1.00 36.00 269 GLU A CA 1
ATOM 2094 C C . GLU A 1 269 ? 38.242 35.467 -6.955 1.00 36.00 269 GLU A C 1
ATOM 2096 O O . GLU A 1 269 ? 37.194 34.965 -7.365 1.00 36.00 269 GLU A O 1
ATOM 2101 N N . GLY A 1 270 ? 38.264 36.378 -5.981 1.00 32.66 270 GLY A N 1
ATOM 2102 C CA . GLY A 1 270 ? 37.080 36.959 -5.358 1.00 32.66 270 GLY A CA 1
ATOM 2103 C C . GLY A 1 270 ? 36.569 38.217 -6.063 1.00 32.66 270 GLY A C 1
ATOM 2104 O O . GLY A 1 270 ? 37.202 38.743 -6.973 1.00 32.66 270 GLY A O 1
ATOM 2105 N N . VAL A 1 271 ? 35.422 38.703 -5.582 1.00 33.91 271 VAL A N 1
ATOM 2106 C CA . VAL A 1 271 ? 35.126 40.089 -5.153 1.00 33.91 271 VAL A CA 1
ATOM 2107 C C . VAL A 1 271 ? 33.609 40.332 -5.226 1.00 33.91 271 VAL A C 1
ATOM 2109 O O . VAL A 1 271 ? 33.006 40.410 -6.288 1.00 33.91 271 VAL A O 1
ATOM 2112 N N . GLU A 1 272 ? 33.049 40.388 -4.019 1.00 37.12 272 GLU A N 1
ATOM 2113 C CA . GLU A 1 272 ? 31.991 41.231 -3.447 1.00 37.12 272 GLU A CA 1
ATOM 2114 C C . GLU A 1 272 ? 30.826 41.872 -4.248 1.00 37.12 272 GLU A C 1
ATOM 2116 O O . GLU A 1 272 ? 30.990 42.518 -5.280 1.00 37.12 272 GLU A O 1
ATOM 2121 N N . ASN A 1 273 ? 29.704 41.904 -3.505 1.00 32.09 273 ASN A N 1
ATOM 2122 C CA . ASN A 1 273 ? 28.677 42.951 -3.354 1.00 32.09 273 ASN A CA 1
ATOM 2123 C C . ASN A 1 273 ? 27.347 42.818 -4.116 1.00 32.09 273 ASN A C 1
ATOM 2125 O O . ASN A 1 273 ? 27.288 42.889 -5.340 1.00 32.09 273 ASN A O 1
ATOM 2129 N N . GLY A 1 274 ? 26.257 42.823 -3.33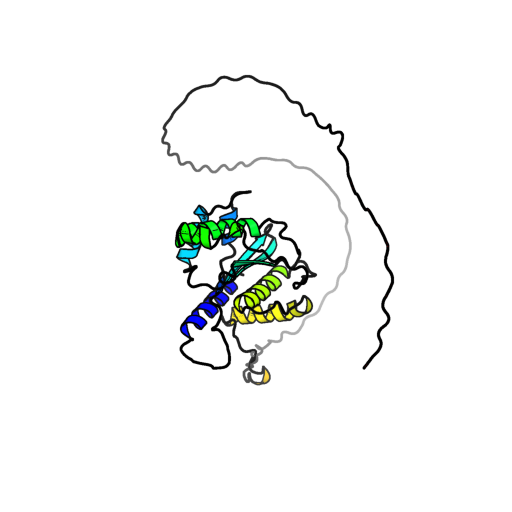3 1.00 30.66 274 GLY A N 1
ATOM 2130 C CA . GLY A 1 274 ? 25.018 43.511 -3.708 1.00 30.66 274 GLY A CA 1
ATOM 2131 C C . GLY A 1 274 ? 23.713 42.784 -3.390 1.00 30.66 274 GLY A C 1
ATOM 2132 O O . GLY A 1 274 ? 23.133 42.152 -4.266 1.00 30.66 274 GLY A O 1
ATOM 2133 N N . ASP A 1 275 ? 23.203 42.970 -2.170 1.00 36.16 275 ASP A N 1
ATOM 2134 C CA . ASP A 1 275 ? 21.772 42.883 -1.852 1.00 36.16 275 ASP A CA 1
ATOM 2135 C C . ASP A 1 275 ? 20.943 43.733 -2.828 1.00 36.16 275 ASP A C 1
ATOM 2137 O O . ASP A 1 275 ? 21.256 44.907 -3.005 1.00 36.16 275 ASP A O 1
ATOM 2141 N N . THR A 1 276 ? 19.839 43.213 -3.378 1.00 32.81 276 THR A N 1
ATOM 2142 C CA . THR A 1 276 ? 18.486 43.755 -3.115 1.00 32.81 276 THR A CA 1
ATOM 2143 C C . THR A 1 276 ? 17.378 42.918 -3.757 1.00 32.81 276 THR A C 1
ATOM 2145 O O . THR A 1 276 ? 17.415 42.526 -4.921 1.00 32.81 276 THR A O 1
ATOM 2148 N N . CYS A 1 277 ? 16.342 42.704 -2.958 1.00 33.91 277 CYS A N 1
ATOM 2149 C CA . CYS A 1 277 ? 15.017 42.244 -3.324 1.00 33.91 277 CYS A CA 1
ATOM 2150 C C . CYS A 1 277 ? 14.255 43.290 -4.160 1.00 33.91 277 CYS A C 1
ATOM 2152 O O . CYS A 1 277 ? 14.281 44.478 -3.854 1.00 33.91 277 CYS A O 1
ATOM 2154 N N . HIS A 1 278 ? 13.481 42.838 -5.150 1.00 32.25 278 HIS A N 1
ATOM 2155 C CA . HIS A 1 278 ? 12.342 43.594 -5.667 1.00 32.25 278 HIS A CA 1
ATOM 2156 C C . HIS A 1 278 ? 11.175 42.652 -5.963 1.00 32.25 278 HIS A C 1
ATOM 2158 O O . HIS A 1 278 ? 11.291 41.691 -6.720 1.00 32.25 278 HIS A O 1
ATOM 2164 N N . ALA A 1 279 ? 10.050 42.946 -5.317 1.00 35.59 279 ALA A N 1
ATOM 2165 C CA . ALA A 1 279 ? 8.754 42.332 -5.533 1.00 35.59 279 ALA A CA 1
ATOM 2166 C C . ALA A 1 279 ? 7.898 43.178 -6.494 1.00 35.59 279 ALA A C 1
ATOM 2168 O O . ALA A 1 279 ? 8.017 44.400 -6.513 1.00 35.59 279 ALA A O 1
ATOM 2169 N N . MET A 1 280 ? 6.965 42.480 -7.154 1.00 35.28 280 MET A N 1
ATOM 2170 C CA . MET A 1 280 ? 5.704 42.935 -7.767 1.00 35.28 280 MET A CA 1
ATOM 2171 C C . MET A 1 280 ? 5.749 43.817 -9.025 1.00 35.28 280 MET A C 1
ATOM 2173 O O . MET A 1 280 ? 6.028 45.004 -8.934 1.00 35.28 280 MET A O 1
ATOM 2177 N N . GLN A 1 281 ? 5.253 43.268 -10.146 1.00 32.09 281 GLN A N 1
ATOM 2178 C CA . GLN A 1 281 ? 4.141 43.866 -10.908 1.00 32.09 281 GLN A CA 1
ATOM 2179 C C . GLN A 1 281 ? 3.592 42.902 -11.992 1.00 32.09 281 GLN A C 1
ATOM 2181 O O . GLN A 1 281 ? 4.273 42.596 -12.964 1.00 32.09 281 GLN A O 1
ATOM 2186 N N . GLU A 1 282 ? 2.345 42.455 -11.825 1.00 40.00 282 GLU A N 1
ATOM 2187 C CA . GLU A 1 282 ? 1.331 42.372 -12.903 1.00 40.00 282 GLU A CA 1
ATOM 2188 C C . GLU A 1 282 ? 0.804 43.818 -13.124 1.00 40.00 282 GLU A C 1
ATOM 2190 O O . GLU A 1 282 ? 0.893 44.592 -12.157 1.00 40.00 282 GLU A O 1
ATOM 2195 N N . PRO A 1 283 ? 0.255 44.239 -14.294 1.00 49.47 283 PRO A N 1
ATOM 2196 C CA . PRO A 1 283 ? -0.821 43.510 -14.983 1.00 49.47 283 PRO A CA 1
ATOM 2197 C C . PRO A 1 283 ? -0.943 43.670 -16.525 1.00 49.47 283 PRO A C 1
ATOM 2199 O O . PRO A 1 283 ? -0.236 44.439 -17.173 1.00 49.47 283 PRO A O 1
ATOM 2202 N N . ASP A 1 284 ? -1.956 42.963 -17.044 1.00 33.97 284 ASP A N 1
ATOM 2203 C CA . ASP A 1 284 ? -3.051 43.448 -17.913 1.00 33.97 284 ASP A CA 1
ATOM 2204 C C . ASP A 1 284 ? -3.180 42.933 -19.365 1.00 33.97 284 ASP A C 1
ATOM 2206 O O . ASP A 1 284 ? -2.423 43.292 -20.262 1.00 33.97 284 ASP A O 1
ATOM 2210 N N . THR A 1 285 ? -4.335 42.271 -19.580 1.00 35.25 285 THR A N 1
ATOM 2211 C CA . THR A 1 285 ? -5.255 42.341 -20.747 1.00 35.25 285 THR A CA 1
ATOM 2212 C C . THR A 1 285 ? -4.766 41.775 -22.088 1.00 35.25 285 THR A C 1
ATOM 2214 O O . THR A 1 285 ? -3.680 42.073 -22.553 1.00 35.25 285 THR A O 1
ATOM 2217 N N . GLY A 1 286 ? -5.508 40.983 -22.863 1.00 29.11 286 GLY A N 1
ATOM 2218 C CA . GLY A 1 286 ? -6.909 40.567 -22.889 1.00 29.11 286 GLY A CA 1
ATOM 2219 C C . GLY A 1 286 ? -7.225 40.176 -24.346 1.00 29.11 286 GLY A C 1
ATOM 2220 O O . GLY A 1 286 ? -6.718 40.838 -25.247 1.00 29.11 286 GLY A O 1
ATOM 2221 N N . PHE A 1 287 ? -8.011 39.122 -24.610 1.00 31.02 287 PHE A N 1
ATOM 2222 C CA . PHE A 1 287 ? -8.720 38.984 -25.896 1.00 31.02 287 PHE A CA 1
ATOM 2223 C C . PHE A 1 287 ? -9.878 37.963 -25.855 1.00 31.02 287 PHE A C 1
ATOM 2225 O O . PHE A 1 287 ? -9.665 36.755 -25.812 1.00 31.02 287 PHE A O 1
ATOM 2232 N N . ASP A 1 288 ? -11.083 38.534 -25.844 1.00 36.09 288 ASP A N 1
ATOM 2233 C CA . ASP A 1 288 ? -12.394 38.169 -26.406 1.00 36.09 288 ASP A CA 1
ATOM 2234 C C . ASP A 1 288 ? -12.959 36.733 -26.481 1.00 36.09 288 ASP A C 1
ATOM 2236 O O . ASP A 1 288 ? -12.498 35.843 -27.198 1.00 36.09 288 ASP A O 1
ATOM 2240 N N . GLU A 1 289 ? -14.142 36.638 -25.857 1.00 39.28 289 GLU A N 1
ATOM 2241 C CA . GLU A 1 289 ? -15.279 35.765 -26.150 1.00 39.28 289 GLU A CA 1
ATOM 2242 C C . GLU A 1 289 ? -15.799 35.891 -27.594 1.00 39.28 289 GLU A C 1
ATOM 2244 O O . GLU A 1 289 ? -15.892 36.982 -28.155 1.00 39.28 289 GLU A O 1
ATOM 2249 N N . GLN A 1 290 ? -16.358 34.796 -28.125 1.00 35.97 290 GLN A N 1
ATOM 2250 C CA . GLN A 1 290 ? -17.503 34.895 -29.036 1.00 35.97 290 GLN A CA 1
ATOM 2251 C C . GLN A 1 290 ? -18.450 33.693 -28.903 1.00 35.97 290 GLN A C 1
ATOM 2253 O O . GLN A 1 290 ? -18.222 32.613 -29.446 1.00 35.97 290 GLN A O 1
ATOM 2258 N N . PHE A 1 291 ? -19.570 33.923 -28.214 1.00 35.25 291 PHE A N 1
ATOM 2259 C CA . PHE A 1 291 ? -20.806 33.157 -28.359 1.00 35.25 291 PHE A CA 1
ATOM 2260 C C . PHE A 1 291 ? -21.525 33.568 -29.654 1.00 35.25 291 PHE A C 1
ATOM 2262 O O . PHE A 1 291 ? -21.730 34.755 -29.912 1.00 35.25 291 PHE A O 1
ATOM 2269 N N . ARG A 1 292 ? -22.017 32.592 -30.427 1.00 34.72 292 ARG A N 1
ATOM 2270 C CA . ARG A 1 292 ? -23.117 32.803 -31.382 1.00 34.72 292 ARG A CA 1
ATOM 2271 C C . ARG A 1 292 ? -24.157 31.696 -31.275 1.00 34.72 292 ARG A C 1
ATOM 2273 O O . ARG A 1 292 ? -23.979 30.589 -31.771 1.00 34.72 292 ARG A O 1
ATOM 2280 N N . THR A 1 293 ? -25.277 32.071 -30.674 1.00 37.78 293 THR A N 1
ATOM 2281 C CA . THR A 1 293 ? -26.595 31.454 -30.818 1.00 37.78 293 THR A CA 1
ATOM 2282 C C . THR A 1 293 ? -27.249 32.005 -32.086 1.00 37.78 293 THR A C 1
ATOM 2284 O O . THR A 1 293 ? -27.273 33.219 -32.277 1.00 37.78 293 THR A O 1
ATOM 2287 N N . VAL A 1 294 ? -27.837 31.150 -32.925 1.00 37.72 294 VAL A N 1
ATOM 2288 C CA . VAL A 1 294 ? -28.857 31.560 -33.905 1.00 37.72 294 VAL A CA 1
ATOM 2289 C C . VAL A 1 294 ? -30.002 30.559 -33.837 1.00 37.72 294 VAL A C 1
ATOM 2291 O O . VAL A 1 294 ? -29.828 29.379 -34.127 1.00 37.72 294 VAL A O 1
ATOM 2294 N N . GLY A 1 295 ? -31.172 31.049 -33.429 1.00 34.59 295 GLY A N 1
ATOM 2295 C CA . GLY A 1 295 ? -32.445 30.364 -33.600 1.00 34.59 295 GLY A CA 1
ATOM 2296 C C . GLY A 1 295 ? -33.060 30.670 -34.968 1.00 34.59 295 GLY A C 1
ATOM 2297 O O . GLY A 1 295 ? -32.822 31.727 -35.550 1.00 34.59 295 GLY A O 1
ATOM 2298 N N . GLY A 1 296 ? -33.897 29.753 -35.448 1.00 31.58 296 GLY A N 1
ATOM 2299 C CA . GLY A 1 296 ? -34.752 29.936 -36.616 1.00 31.58 296 GLY A CA 1
ATOM 2300 C C . GLY A 1 296 ? -35.844 28.871 -36.634 1.00 31.58 296 GLY A C 1
ATOM 2301 O O . GLY A 1 296 ? -35.572 27.704 -36.886 1.00 31.58 296 GLY A O 1
ATOM 2302 N N . ALA A 1 297 ? -37.069 29.281 -36.308 1.00 40.12 297 ALA A N 1
ATOM 2303 C CA . ALA A 1 297 ? -38.282 28.471 -36.359 1.00 40.12 297 ALA A CA 1
ATOM 2304 C C . ALA A 1 297 ? -38.780 28.267 -37.804 1.00 40.12 297 ALA A C 1
ATOM 2306 O O . ALA A 1 297 ? -38.477 29.092 -38.661 1.00 40.12 297 ALA A O 1
ATOM 2307 N N . VAL A 1 298 ? -39.595 27.220 -38.029 1.00 36.69 298 VAL A N 1
ATOM 2308 C CA . VAL A 1 298 ? -40.860 27.178 -38.815 1.00 36.69 298 VAL A CA 1
ATOM 2309 C C . VAL A 1 298 ? -41.221 25.713 -39.125 1.00 36.69 298 VAL A C 1
ATOM 2311 O O . VAL A 1 298 ? -40.390 24.972 -39.639 1.00 36.69 298 VAL A O 1
ATOM 2314 N N . GLY A 1 299 ? -42.486 25.322 -38.898 1.00 32.28 299 GLY A N 1
ATOM 2315 C CA . GLY A 1 299 ? -43.115 24.214 -39.637 1.00 32.28 299 GLY A CA 1
ATOM 2316 C C . GLY A 1 299 ? -44.011 23.265 -38.838 1.00 32.28 299 GLY A C 1
ATOM 2317 O O . GLY A 1 299 ? -43.593 22.179 -38.462 1.00 32.28 299 GLY A O 1
ATOM 2318 N N . THR A 1 300 ? -45.273 23.640 -38.640 1.00 43.31 300 THR A N 1
ATOM 2319 C CA . THR A 1 300 ? -46.375 22.761 -38.214 1.00 43.31 300 THR A CA 1
ATOM 2320 C C . THR A 1 300 ? -46.867 21.864 -39.360 1.00 43.31 300 THR A C 1
ATOM 2322 O O . THR A 1 300 ? -47.040 22.360 -40.472 1.00 43.31 300 THR A O 1
ATOM 2325 N N . ARG A 1 301 ? -47.182 20.583 -39.080 1.00 38.03 301 ARG A N 1
ATOM 2326 C CA . ARG A 1 301 ? -48.360 19.809 -39.568 1.00 38.03 301 ARG A CA 1
ATOM 2327 C C . ARG A 1 301 ? -48.212 18.303 -39.298 1.00 38.03 301 ARG A C 1
ATOM 2329 O O . ARG A 1 301 ? -47.190 17.727 -39.643 1.00 38.03 301 ARG A O 1
ATOM 2336 N N . GLY A 1 302 ? -49.288 17.670 -38.816 1.00 36.25 302 GLY A N 1
ATOM 2337 C CA . GLY A 1 302 ? -49.492 16.219 -38.944 1.00 36.25 302 GLY A CA 1
ATOM 2338 C C . GLY A 1 302 ? -50.202 15.544 -37.769 1.00 36.25 302 GLY A C 1
ATOM 2339 O O . GLY A 1 302 ? -49.542 14.982 -36.908 1.00 36.25 302 GLY A O 1
ATOM 2340 N N . ASN A 1 303 ? -51.538 15.576 -37.769 1.00 44.66 303 ASN A N 1
ATOM 2341 C CA . ASN A 1 303 ? -52.406 14.688 -36.983 1.00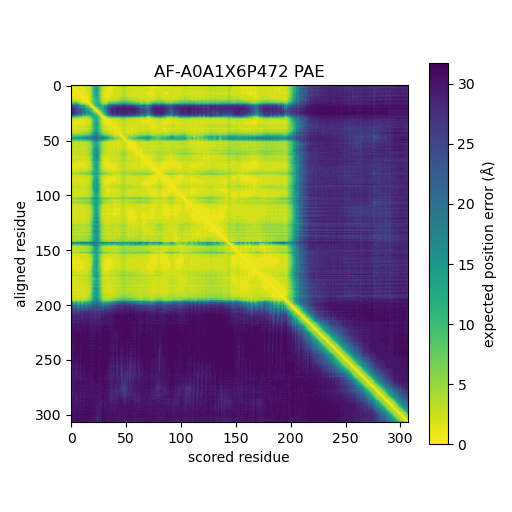 44.66 303 ASN A CA 1
ATOM 2342 C C . ASN A 1 303 ? -52.177 13.209 -37.344 1.00 44.66 303 ASN A C 1
ATOM 2344 O O . ASN A 1 303 ? -51.939 12.905 -38.512 1.00 44.66 303 ASN A O 1
ATOM 2348 N N . GLY A 1 304 ? -52.417 12.301 -36.393 1.00 39.09 304 GLY A N 1
ATOM 2349 C CA . GLY A 1 304 ? -52.602 10.876 -36.679 1.00 39.09 304 GLY A CA 1
ATOM 2350 C C . GLY A 1 304 ? -52.766 10.023 -35.425 1.00 39.09 304 GLY A C 1
ATOM 2351 O O . GLY A 1 304 ? -51.782 9.564 -34.863 1.00 39.09 304 GLY A O 1
ATOM 2352 N N . VAL A 1 305 ? -54.015 9.849 -34.999 1.00 52.91 305 VAL A N 1
ATOM 2353 C CA . VAL A 1 305 ? -54.494 8.834 -34.046 1.00 52.91 305 VAL A CA 1
ATOM 2354 C C . VAL A 1 305 ? -54.457 7.462 -34.734 1.00 52.91 305 VAL A C 1
ATOM 2356 O O . VAL A 1 305 ? -54.834 7.413 -35.900 1.00 52.91 305 VAL A O 1
ATOM 2359 N N . ASP A 1 306 ? -54.020 6.393 -34.054 1.00 49.31 306 ASP A N 1
ATOM 2360 C CA . ASP A 1 306 ? -54.801 5.151 -33.853 1.00 49.31 306 ASP A CA 1
ATOM 2361 C C . ASP A 1 306 ? -53.988 4.001 -33.210 1.00 49.31 306 ASP A C 1
ATOM 2363 O O . ASP A 1 306 ? -52.895 3.675 -33.670 1.00 49.31 306 ASP A O 1
ATOM 2367 N N . VAL A 1 307 ? -54.636 3.398 -32.197 1.00 48.28 307 VAL A N 1
ATOM 2368 C CA . VAL A 1 307 ? -54.478 2.077 -31.528 1.00 48.28 307 VAL A CA 1
ATOM 2369 C C . VAL A 1 307 ? -53.184 1.754 -30.777 1.00 48.28 307 VAL A C 1
ATOM 2371 O O . VAL A 1 307 ? -52.157 1.423 -31.404 1.00 48.28 307 VAL A O 1
#

Organism: Porphyra umbilicalis (NCBI:txid2786)

Sequence (307 aa):
MNFFASLINHRSRAAALGEKGFSPMRHSGPLRTFMLTTFFFSRQSARIGHVDYDGVRRWGVKVGLNLLAVDVIIVPIVVQRTHWVLVSIDVVRRQFHYYDSLSAEDVCGVIPIFKEWLHDEVQARLGNDAAADWNVLVCHAFLAGNLPRQQDSGSCGVFVLAAADCFSLGAPLAFSQRDIAVLRFRIALFILFDDLDYPEHLPDPASITGWTTPATSDAETVDMDEEDANADERDEGDAEDAGNDEVGEEEDEESGEGDDQSGLEYGEEGVENGDTCHAMQEPDTGFDEQFRTVGGAVGTRGNGVDV

Solvent-accessible surface area (backbone atoms only — not comparable to full-atom values): 20561 Å² total; per-residue (Å²): 108,59,68,56,26,51,44,53,34,47,53,25,53,51,49,74,71,58,73,82,66,92,61,99,83,59,100,61,79,82,57,33,32,44,46,51,49,53,59,53,57,57,49,27,52,67,44,90,98,44,75,35,52,82,78,43,68,57,52,49,62,76,73,66,60,45,84,91,71,40,39,32,42,35,38,48,35,64,48,95,84,78,44,39,30,31,40,38,34,36,59,78,80,48,33,37,35,54,48,44,37,89,42,56,62,72,87,81,54,57,64,63,50,51,28,54,46,50,34,53,50,37,30,75,75,65,32,65,69,47,27,63,70,64,40,42,79,76,42,54,71,45,54,60,75,85,56,53,48,59,89,70,94,81,48,41,60,57,53,37,53,54,44,50,53,23,57,47,68,76,43,75,75,86,62,46,62,88,42,50,71,60,48,52,54,52,53,50,50,26,63,74,69,73,33,89,78,66,67,89,76,66,75,58,75,87,72,61,87,73,82,77,72,80,79,81,75,84,81,84,85,83,83,86,87,86,88,84,90,83,88,84,83,87,84,90,80,89,79,90,83,87,84,88,85,84,89,82,88,82,86,83,87,85,88,85,87,84,88,87,89,85,90,86,88,87,80,91,84,89,85,89,89,80,92,81,90,84,84,90,82,86,88,83,90,85,86,84,87,82,90,82,87,81,88,84,89,88,84,91,87,83,88,82,89,82,136

Mean predicted aligned error: 17.75 Å

InterPro domains:
  IPR003653 Ulp1 protease family, C-terminal catalytic domain [PF02902] (37-186)
  IPR003653 Ulp1 protease family, C-terminal catalytic domain [PS50600] (1-167)
  IPR038765 Papain-like cysteine peptidase superfamily [SSF54001] (1-193)

Radius of gyration: 35.19 Å; Cα contacts (8 Å, |Δi|>4): 292; chains: 1; bounding box: 101×72×112 Å

Secondary structure (DSSP, 8-state):
-HHHHHHHHHHHHHHHHHTTS--TT-SS----EEE--THHHHHHTSBTTB--HHHHTTHHHHTT--TTS-SEEEEEEEETTTEEEEEEEETTTTEEEEE-SS-SS-TT-HHHHHHHHHHHHHHHHH-HHHHHHH-GGG-EEE--TTS----SSS-HHHHHHHHHHHHHTT------GGGHHHHHHHHHHHHHHT-TT--S----GGG-----PPP--------------------------------------------------------------------------------------------

pLDDT: mean 73.16, std 27.11, range [29.11, 98.62]

Foldseek 3Di:
DQLLQVQLQVVLVVQVVPPPDDDPPDPDGQFNEHEDDQCQLCQLCVDPPGGPLVSCVCVCVVVVNDLVRHQKYKYWYDPPNQAIKIWIARSVLLEIETGGQADLDPPVCVQQNVLVNVLVNCCVRVNDVRSVVSVNNPHYYHSDPPAAHEPDRHQRVLLSSLVVVCSSRVHHRPDYNVCSVVSVVLVVVCSVVVHNPPPPPPPDPVPPPDDPDDDPDDDDDDDDDDDDDDDDDDDDDDDDDDDDDDDDDDDDDDDDDDDDDDDDDDDDDDDDDDDDDDDDDDDDDDDDDDDDDDDDDDDDDDDDDDD